Protein AF-A0A399CTW8-F1 (afdb_monomer_lite)

Foldseek 3Di:
DDWDWDFPDDPDDDQGWTWTWGDDPPDTDTDIDHDPVDDDDQKWKDFAAQDPVVLCCLLQFWDFFDQQVPDPPCLQLPAPPDDCQQDPLVNDVLPDDVVLNVLPPDPDPVSVVLVVLQVRLLKGKDKIFDDDQPCVVVVCCPHHVLQTKMFMFRVVQVCVLAPDWAWAAEDASVPQDHQGPHPDDPVCRVVVNVSSSCSSNRYDHNVCVVRRMIMDMGSRQHADPVPSHTPRVSSTRHTDPNRGQAMEGGACNQPDDDFPDDDPFKTKGFDDPVVVSSLSNLVSQAPPDPHWYWYWHADPPPRGTDTFTWHWHDPDSTMIMIGTDD

pLDDT: mean 77.9, std 18.49, range [31.97, 97.81]

Radius of gyration: 23.08 Å; chains: 1; bounding box: 61×39×67 Å

Secondary structure (DSSP, 8-state):
--EEEE--S-TT-SS--EEEEEEETTEEEEEEE--TT-PPPSEEEEEE-S-HHHHHHHHTTEEE-B-GGG-SSTTSS-B-TT-TTTS-HHHHHHHS-HHHHHHTTS--HHHHHHHHHHHHHT-EEEEEE---STTHHHHHHHHHTTTSEEEEEEHHHHHHHSPPPEEPEEE-GGGPPPB--TT--GGGHHHHHHHHHHHHHTEEEGGGGGG-EEEEEES--PBPTTT--B-GGGGEEE--GGGEEEEEE-TTTTTTS--SSEETTEEEEE--GGGHHHHHHHHHHSTT--SEEEEEEEETTTTEEEEEEEEEEE-SSSEEEEEE--

Sequence (326 aa):
MDEQSIYISNKERSNQRIHKSVISNDNIINKIEYSEQTQCPQTLLKFYSLSDYNIDALINNYLFAANPLDFNDPFDCPVQVWDKKIFSQQTMFEIFNPLFKELWKTDDNENKEQFFSIFFGFIGIICLNKPKFENQDLMWGYYSSQKGFTVSFNSNELIKSWNLPFAIEYLDKSQLDKFSIESMNEKDLNIELFSRILRWTTQKDEKWKKENEWRFIFMDCPIDPLTFLPKIEERKKFYNMEAIKEIYLGFKFFEKQFSVFQNLNQFVYITTEKNRLQNKLLTFLSFPQKIKVKHMCMKNDEIQLFPRECRIWKRDDERFKIEYLE

Structure (mmCIF, N/CA/C/O backbone):
data_AF-A0A399CTW8-F1
#
_entry.id   AF-A0A399CTW8-F1
#
loop_
_atom_site.group_PDB
_atom_site.id
_atom_site.type_symbol
_atom_site.label_atom_id
_atom_site.label_alt_id
_atom_site.label_comp_id
_atom_site.label_asym_id
_atom_site.label_entity_id
_atom_site.label_seq_id
_atom_site.pdbx_PDB_ins_code
_atom_site.Cartn_x
_atom_site.Cartn_y
_atom_site.Cartn_z
_atom_site.occupancy
_atom_site.B_iso_or_equiv
_atom_site.auth_seq_id
_atom_site.auth_comp_id
_atom_site.auth_asym_id
_atom_site.auth_atom_id
_atom_site.pdbx_PDB_model_num
ATOM 1 N N . MET A 1 1 ? 35.985 -14.776 -13.802 1.00 39.59 1 MET A N 1
ATOM 2 C CA . MET A 1 1 ? 34.890 -14.003 -13.189 1.00 39.59 1 MET A CA 1
ATOM 3 C C . MET A 1 1 ? 35.224 -12.560 -13.454 1.00 39.59 1 MET A C 1
ATOM 5 O O . MET A 1 1 ? 36.148 -12.057 -12.829 1.00 39.59 1 MET A O 1
ATOM 9 N N . ASP A 1 2 ? 34.555 -11.958 -14.429 1.00 39.72 2 ASP A N 1
ATOM 10 C CA . ASP A 1 2 ? 34.686 -10.528 -14.680 1.00 39.72 2 ASP A CA 1
ATOM 11 C C . ASP A 1 2 ? 33.656 -9.828 -13.790 1.00 39.72 2 ASP A C 1
ATOM 13 O O . ASP A 1 2 ? 32.446 -10.000 -13.941 1.00 39.72 2 ASP A O 1
ATOM 17 N N . GLU A 1 3 ? 34.137 -9.118 -12.772 1.00 38.75 3 GLU A N 1
ATOM 18 C CA . GLU A 1 3 ? 33.285 -8.290 -11.922 1.00 38.75 3 GLU A CA 1
ATOM 19 C C . GLU A 1 3 ? 32.982 -6.982 -12.657 1.00 38.75 3 GLU A C 1
ATOM 21 O O . GLU A 1 3 ? 33.865 -6.142 -12.829 1.00 38.75 3 GLU A O 1
ATOM 26 N N . GLN A 1 4 ? 31.731 -6.786 -13.080 1.00 42.12 4 GLN A N 1
ATOM 27 C CA . GLN A 1 4 ? 31.307 -5.558 -13.748 1.00 42.12 4 GLN A CA 1
ATOM 28 C C . GLN A 1 4 ? 30.464 -4.697 -12.801 1.00 42.12 4 GLN A C 1
ATOM 30 O O . GLN A 1 4 ? 29.261 -4.872 -12.623 1.00 42.12 4 GLN A O 1
ATOM 35 N N . SER A 1 5 ? 31.107 -3.722 -12.162 1.00 39.12 5 SER A N 1
ATOM 36 C CA . SER A 1 5 ? 30.400 -2.758 -11.313 1.00 39.12 5 SER A CA 1
ATOM 37 C C . SER A 1 5 ? 29.768 -1.658 -12.172 1.00 39.12 5 SER A C 1
ATOM 39 O O . SER A 1 5 ? 30.491 -0.904 -12.822 1.00 39.12 5 SER A O 1
ATOM 41 N N . ILE A 1 6 ? 28.434 -1.540 -12.164 1.00 43.97 6 ILE A N 1
ATOM 42 C CA . ILE A 1 6 ? 27.710 -0.480 -12.882 1.00 43.97 6 ILE A CA 1
ATOM 43 C C . ILE A 1 6 ? 27.255 0.590 -11.892 1.00 43.97 6 ILE A C 1
ATOM 45 O O . ILE A 1 6 ? 26.315 0.422 -11.119 1.00 43.97 6 ILE A O 1
ATOM 49 N N . TYR A 1 7 ? 27.911 1.743 -11.935 1.00 42.75 7 TYR A N 1
ATOM 50 C CA . TYR A 1 7 ? 27.557 2.872 -11.085 1.00 42.75 7 TYR A CA 1
ATOM 51 C C . TYR A 1 7 ? 26.229 3.487 -11.535 1.00 42.75 7 TYR A C 1
ATOM 53 O O . TYR A 1 7 ? 26.150 4.113 -12.589 1.00 42.75 7 TYR A O 1
ATOM 61 N N . ILE A 1 8 ? 25.193 3.358 -10.707 1.00 44.91 8 ILE A N 1
ATOM 62 C CA . ILE A 1 8 ? 23.948 4.113 -10.862 1.00 44.91 8 ILE A CA 1
ATOM 63 C C . ILE A 1 8 ? 24.099 5.431 -10.091 1.00 44.91 8 ILE A C 1
ATOM 65 O O . ILE A 1 8 ? 23.503 5.626 -9.034 1.00 44.91 8 ILE A O 1
ATOM 69 N N . SER A 1 9 ? 24.939 6.340 -10.586 1.00 41.16 9 SER A N 1
ATOM 70 C CA . SER A 1 9 ? 24.859 7.749 -10.194 1.00 41.16 9 SER A CA 1
ATOM 71 C C . SER A 1 9 ? 25.480 8.669 -11.241 1.00 41.16 9 SER A C 1
ATOM 73 O O . SER A 1 9 ? 26.473 8.339 -11.892 1.00 41.16 9 SER A O 1
ATOM 75 N N . ASN A 1 10 ? 24.911 9.871 -11.367 1.00 35.69 10 ASN A N 1
ATOM 76 C CA . ASN A 1 10 ? 25.616 10.990 -11.979 1.00 35.69 10 ASN A CA 1
ATOM 77 C C . ASN A 1 10 ? 26.931 11.196 -11.214 1.00 35.69 10 ASN A C 1
ATOM 79 O O . ASN A 1 10 ? 26.915 11.304 -9.986 1.00 35.69 10 ASN A O 1
ATOM 83 N N . LYS A 1 11 ? 28.052 11.26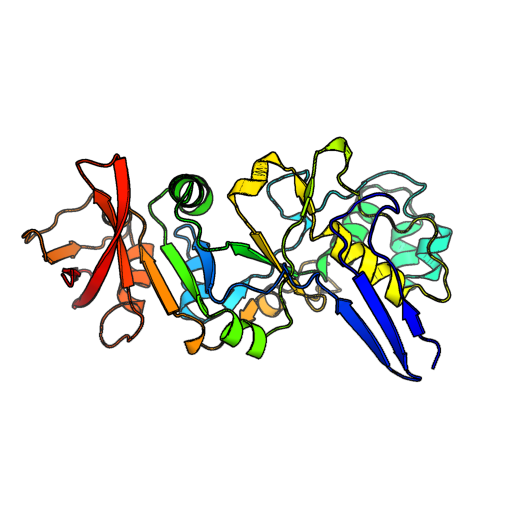1 -11.944 1.00 37.59 11 LYS A N 1
ATOM 84 C CA . LYS A 1 11 ? 29.446 11.319 -11.455 1.00 37.59 11 LYS A CA 1
ATOM 85 C C . LYS A 1 11 ? 29.778 12.437 -10.438 1.00 37.59 11 LYS A C 1
ATOM 87 O O . LYS A 1 11 ? 30.933 12.556 -10.050 1.00 37.59 11 LYS A O 1
ATOM 92 N N . GLU A 1 12 ? 28.815 13.232 -9.970 1.00 32.28 12 GLU A N 1
ATOM 93 C CA . GLU A 1 12 ? 29.058 14.483 -9.239 1.00 32.28 12 GLU A CA 1
ATOM 94 C C . GLU A 1 12 ? 28.340 14.636 -7.881 1.00 32.28 12 GLU A C 1
ATOM 96 O O . GLU A 1 12 ? 28.445 15.700 -7.275 1.00 32.28 12 GLU A O 1
ATOM 101 N N . ARG A 1 13 ? 27.616 13.635 -7.345 1.00 40.84 13 ARG A N 1
ATOM 102 C CA . ARG A 1 13 ? 26.869 13.813 -6.071 1.00 40.84 13 ARG A CA 1
ATOM 103 C C . ARG A 1 13 ? 27.182 12.790 -4.974 1.00 40.84 13 ARG A C 1
ATOM 105 O O . ARG A 1 13 ? 27.433 11.616 -5.229 1.00 40.84 13 ARG A O 1
ATOM 112 N N . SER A 1 14 ? 27.145 13.282 -3.732 1.00 31.97 14 SER A N 1
ATOM 113 C CA . SER A 1 14 ? 27.630 12.670 -2.483 1.00 31.97 14 SER A CA 1
ATOM 114 C C . SER A 1 14 ? 26.700 11.638 -1.821 1.00 31.97 14 SER A C 1
ATOM 116 O O . SER A 1 14 ? 27.075 11.071 -0.800 1.00 31.97 14 SER A O 1
ATOM 118 N N . ASN A 1 15 ? 25.527 11.345 -2.392 1.00 35.75 15 ASN A N 1
ATOM 119 C CA . ASN A 1 15 ? 24.557 10.383 -1.842 1.00 35.75 15 ASN A CA 1
ATOM 120 C C . ASN A 1 15 ? 24.461 9.127 -2.720 1.00 35.75 15 ASN A C 1
ATOM 122 O O . ASN A 1 15 ? 23.437 8.847 -3.337 1.00 35.75 15 ASN A O 1
ATOM 126 N N . GLN A 1 16 ? 25.569 8.396 -2.823 1.00 45.53 16 GLN A N 1
ATOM 127 C CA . GLN A 1 16 ? 25.730 7.308 -3.787 1.00 45.53 16 GLN A CA 1
ATOM 128 C C . GLN A 1 16 ? 24.968 6.037 -3.371 1.00 45.53 16 GLN A C 1
ATOM 130 O O . GLN A 1 16 ? 25.126 5.537 -2.256 1.00 45.53 16 GLN A O 1
ATOM 135 N N . ARG A 1 17 ? 24.177 5.488 -4.300 1.00 48.94 17 ARG A N 1
ATOM 136 C CA . ARG A 1 17 ? 23.757 4.078 -4.314 1.00 48.94 17 ARG A CA 1
ATOM 137 C C . ARG A 1 17 ? 24.649 3.361 -5.314 1.00 48.94 17 ARG A C 1
ATOM 139 O O . ARG A 1 17 ? 24.797 3.830 -6.439 1.00 48.94 17 ARG A O 1
ATOM 146 N N . ILE A 1 18 ? 25.257 2.251 -4.921 1.00 46.38 18 ILE A N 1
ATOM 147 C CA . ILE A 1 18 ? 26.171 1.514 -5.791 1.00 46.38 18 ILE A CA 1
ATOM 148 C C . ILE A 1 18 ? 25.471 0.224 -6.203 1.00 46.38 18 ILE A C 1
ATOM 150 O O . ILE A 1 18 ? 25.147 -0.603 -5.361 1.00 46.38 18 ILE A O 1
ATOM 154 N N . HIS A 1 19 ? 25.234 0.027 -7.495 1.00 47.75 19 HIS A N 1
ATOM 155 C CA . HIS A 1 19 ? 24.815 -1.271 -8.013 1.00 47.75 19 HIS A CA 1
ATOM 156 C C . HIS A 1 19 ? 26.067 -2.022 -8.478 1.00 47.75 19 HIS A C 1
ATOM 158 O O . HIS A 1 19 ? 26.778 -1.594 -9.379 1.00 47.75 19 HIS A O 1
ATOM 164 N N . LYS A 1 20 ? 26.393 -3.139 -7.840 1.00 44.81 20 LYS A N 1
ATOM 165 C CA . LYS A 1 20 ? 27.444 -4.046 -8.299 1.00 44.81 20 LYS A CA 1
ATOM 166 C C . LYS A 1 20 ? 26.783 -5.272 -8.893 1.00 44.81 20 LYS A C 1
ATOM 168 O O . LYS A 1 20 ? 26.128 -6.020 -8.177 1.00 44.81 20 LYS A O 1
ATOM 173 N N . SER A 1 21 ? 26.975 -5.509 -10.179 1.00 41.50 21 SER A N 1
ATOM 174 C CA . SER A 1 21 ? 26.561 -6.767 -10.786 1.00 41.50 21 SER A CA 1
ATOM 175 C C . SER A 1 21 ? 27.770 -7.677 -10.904 1.00 41.50 21 SER A C 1
ATOM 177 O O . SER A 1 21 ? 28.786 -7.323 -11.487 1.00 41.50 21 SER A O 1
ATOM 179 N N . VAL A 1 22 ? 27.687 -8.860 -10.311 1.00 42.50 22 VAL A N 1
ATOM 180 C CA . VAL A 1 22 ? 28.730 -9.876 -10.436 1.00 42.50 22 VAL A CA 1
ATOM 181 C C . VAL A 1 22 ? 28.241 -10.906 -11.440 1.00 42.50 22 VAL A C 1
ATOM 183 O O . VAL A 1 22 ? 27.221 -11.560 -11.218 1.00 42.50 22 VAL A O 1
ATOM 186 N N . ILE A 1 23 ? 28.964 -11.045 -12.551 1.00 38.91 23 ILE A N 1
ATOM 187 C CA . ILE A 1 23 ? 28.708 -12.081 -13.548 1.00 38.91 23 ILE A CA 1
ATOM 188 C C . ILE A 1 23 ? 29.554 -13.296 -13.163 1.00 38.91 23 ILE A C 1
ATOM 190 O O . ILE A 1 23 ? 30.785 -13.276 -13.242 1.00 38.91 23 ILE A O 1
ATOM 194 N N . SER A 1 24 ? 28.895 -14.364 -12.721 1.00 36.84 24 SER A N 1
ATOM 195 C CA . SER A 1 24 ? 29.509 -15.695 -12.662 1.00 36.84 24 SER A CA 1
ATOM 196 C C . SER A 1 24 ? 28.975 -16.526 -13.824 1.00 36.84 24 SER A C 1
ATOM 198 O O . SER A 1 24 ? 27.872 -16.251 -14.286 1.00 36.84 24 SER A O 1
ATOM 200 N N . ASN A 1 25 ? 29.752 -17.505 -14.298 1.00 38.56 25 ASN A N 1
ATOM 201 C CA . ASN A 1 25 ? 29.619 -18.153 -15.613 1.00 38.56 25 ASN A CA 1
ATOM 202 C C . ASN A 1 25 ? 28.226 -18.683 -16.020 1.00 38.56 25 ASN A C 1
ATOM 204 O O . ASN A 1 25 ? 28.076 -18.983 -17.194 1.00 38.56 25 ASN A O 1
ATOM 208 N N . ASP A 1 26 ? 27.223 -18.729 -15.135 1.00 39.78 26 ASP A N 1
ATOM 209 C CA . ASP A 1 26 ? 25.827 -19.049 -15.480 1.00 39.78 26 ASP A CA 1
ATOM 210 C C . ASP A 1 26 ? 24.769 -18.221 -14.707 1.00 39.78 26 ASP A C 1
ATOM 212 O O . ASP A 1 26 ? 23.576 -18.483 -14.828 1.00 39.78 26 ASP A O 1
ATOM 216 N N . ASN A 1 27 ? 25.162 -17.221 -13.901 1.00 37.44 27 ASN A N 1
ATOM 217 C CA . ASN A 1 27 ? 24.239 -16.427 -13.074 1.00 37.44 27 ASN A CA 1
ATOM 218 C C . ASN A 1 27 ? 24.682 -14.960 -12.951 1.00 37.44 27 ASN A C 1
ATOM 220 O O . ASN A 1 27 ? 25.806 -14.674 -12.521 1.00 37.44 27 ASN A O 1
ATOM 224 N N . ILE A 1 28 ? 23.762 -14.032 -13.247 1.00 42.41 28 ILE A N 1
ATOM 225 C CA . ILE A 1 28 ? 23.906 -12.602 -12.938 1.00 42.41 28 ILE A CA 1
ATOM 226 C C . ILE A 1 28 ? 23.483 -12.390 -11.483 1.00 42.41 28 ILE A C 1
ATOM 228 O O . ILE A 1 28 ? 22.306 -12.517 -11.145 1.00 42.41 28 ILE A O 1
ATOM 232 N N . ILE A 1 29 ? 24.431 -12.036 -10.617 1.00 42.19 29 ILE A N 1
ATOM 233 C CA . ILE A 1 29 ? 24.146 -11.641 -9.237 1.00 42.19 29 ILE A CA 1
ATOM 234 C C . ILE A 1 29 ? 24.129 -10.114 -9.187 1.00 42.19 29 ILE A C 1
ATOM 236 O O . ILE A 1 29 ? 25.174 -9.468 -9.145 1.00 42.19 29 ILE A O 1
ATOM 240 N N . ASN A 1 30 ? 22.936 -9.521 -9.186 1.00 46.31 30 ASN A N 1
ATOM 241 C CA . ASN A 1 30 ? 22.770 -8.086 -8.959 1.00 46.31 30 ASN A CA 1
ATOM 242 C C . ASN A 1 30 ? 22.847 -7.804 -7.452 1.00 46.31 30 ASN A C 1
ATOM 244 O O . ASN A 1 30 ? 21.959 -8.194 -6.695 1.00 46.31 30 ASN A O 1
ATOM 248 N N . LYS A 1 31 ? 23.911 -7.139 -7.001 1.00 42.00 31 LYS A N 1
ATOM 249 C CA . LYS A 1 31 ? 24.118 -6.736 -5.608 1.00 42.00 31 LYS A CA 1
ATOM 250 C C . LYS A 1 31 ? 24.005 -5.221 -5.493 1.00 42.00 31 LYS A C 1
ATOM 252 O O . LYS A 1 31 ? 24.796 -4.479 -6.060 1.00 42.00 31 LYS A O 1
ATOM 257 N N . ILE A 1 32 ? 23.046 -4.748 -4.710 1.00 49.09 32 ILE A N 1
ATOM 258 C CA . ILE A 1 32 ? 22.847 -3.313 -4.490 1.00 49.09 32 ILE A CA 1
ATOM 259 C C . ILE A 1 32 ? 23.469 -2.948 -3.155 1.00 49.09 32 ILE A C 1
ATOM 261 O O . ILE A 1 32 ? 23.044 -3.410 -2.099 1.00 49.09 32 ILE A O 1
ATOM 265 N N . GLU A 1 33 ? 24.523 -2.150 -3.218 1.00 44.22 33 GLU A N 1
ATOM 266 C CA . GLU A 1 33 ? 25.216 -1.585 -2.077 1.00 44.22 33 GLU A CA 1
ATOM 267 C C . GLU A 1 33 ? 24.609 -0.218 -1.762 1.00 44.22 33 GLU A C 1
ATOM 269 O O . GLU A 1 33 ? 24.761 0.780 -2.472 1.00 44.22 33 GLU A O 1
ATOM 274 N N . TYR A 1 34 ? 23.863 -0.206 -0.667 1.00 48.56 34 TYR A N 1
ATOM 275 C CA . TYR A 1 34 ? 23.370 1.001 -0.037 1.00 48.56 34 TYR A CA 1
ATOM 276 C C . TYR A 1 34 ? 24.510 1.671 0.733 1.00 48.56 34 TYR A C 1
ATOM 278 O O . TYR A 1 34 ? 25.366 0.984 1.294 1.00 48.56 34 TYR A O 1
ATOM 286 N N . SER A 1 35 ? 24.494 3.001 0.841 1.00 51.91 35 SER A N 1
ATOM 287 C CA . SER A 1 35 ? 25.269 3.652 1.899 1.00 51.91 35 SER A CA 1
ATOM 288 C C . SER A 1 35 ? 24.824 3.096 3.260 1.00 51.91 35 SER A C 1
ATOM 290 O O . SER A 1 35 ? 23.644 2.774 3.436 1.00 51.91 35 SER A O 1
ATOM 292 N N . GLU A 1 36 ? 25.730 3.008 4.242 1.00 49.19 36 GLU A N 1
ATOM 293 C CA . GLU A 1 36 ? 25.422 2.494 5.594 1.00 49.19 36 GLU A CA 1
ATOM 294 C C . GLU A 1 36 ? 24.213 3.196 6.251 1.00 49.19 36 GLU A C 1
ATOM 296 O O . GLU A 1 36 ? 23.542 2.633 7.113 1.00 49.19 36 GLU A O 1
ATOM 301 N N . GLN A 1 37 ? 23.880 4.405 5.791 1.00 50.41 37 GLN A N 1
ATOM 302 C CA . GLN A 1 37 ? 22.752 5.218 6.246 1.00 50.41 37 GLN A CA 1
ATOM 303 C C . GLN A 1 37 ? 21.379 4.791 5.683 1.00 50.41 37 GLN A C 1
ATOM 305 O O . GLN A 1 37 ? 20.353 5.295 6.141 1.00 50.41 37 GLN A O 1
ATOM 310 N N . THR A 1 38 ? 21.313 3.874 4.710 1.00 64.06 38 THR A N 1
ATOM 311 C CA . THR A 1 38 ? 20.066 3.514 4.002 1.00 64.06 38 THR A CA 1
ATOM 312 C C . THR A 1 38 ? 19.556 2.120 4.384 1.00 64.06 38 THR A C 1
ATOM 314 O O . THR A 1 38 ? 19.110 1.350 3.536 1.00 64.06 38 THR A O 1
ATOM 317 N N . GLN A 1 39 ? 19.611 1.769 5.670 1.00 76.88 39 GLN A N 1
ATOM 318 C CA . GLN A 1 39 ? 19.021 0.518 6.151 1.00 76.88 39 GLN A CA 1
ATOM 319 C C . GLN A 1 39 ? 17.490 0.537 6.016 1.00 76.88 39 GLN A C 1
ATOM 321 O O . GLN A 1 39 ? 16.836 1.553 6.287 1.00 76.88 39 GLN A O 1
ATOM 326 N N . CYS A 1 40 ? 16.916 -0.601 5.606 1.00 84.62 40 CYS A N 1
ATOM 327 C CA . CYS A 1 40 ? 15.468 -0.780 5.566 1.00 84.62 40 CYS A CA 1
ATOM 328 C C . CYS A 1 40 ? 14.880 -0.552 6.972 1.00 84.62 40 CYS A C 1
ATOM 330 O O . CYS A 1 40 ? 15.392 -1.106 7.948 1.00 84.62 40 CYS A O 1
ATOM 332 N N . PRO A 1 41 ? 13.801 0.237 7.113 1.00 89.69 41 PRO A N 1
ATOM 333 C CA . PRO A 1 41 ? 13.129 0.432 8.394 1.00 89.69 41 PRO A CA 1
ATOM 334 C C . PRO A 1 41 ? 12.646 -0.890 8.964 1.00 89.69 41 PRO A C 1
ATOM 336 O O . PRO A 1 41 ? 12.186 -1.737 8.209 1.00 89.69 41 PRO A O 1
ATOM 339 N N . GLN A 1 42 ? 12.607 -1.019 10.289 1.00 93.31 42 GLN A N 1
ATOM 340 C CA . GLN A 1 42 ? 11.964 -2.166 10.946 1.00 93.31 42 GLN A CA 1
ATOM 341 C C . GLN A 1 42 ? 10.449 -2.223 10.702 1.00 93.31 42 GLN A C 1
ATOM 343 O O . GLN A 1 42 ? 9.825 -3.273 10.843 1.00 93.31 42 GLN A O 1
ATOM 348 N N . THR A 1 43 ? 9.834 -1.082 10.385 1.00 95.06 43 THR A N 1
ATOM 349 C CA . THR A 1 43 ? 8.397 -0.978 10.140 1.00 95.06 43 THR A CA 1
ATOM 350 C C . THR A 1 43 ? 8.124 -0.155 8.893 1.00 95.06 43 THR A C 1
ATOM 352 O O . THR A 1 43 ? 8.702 0.918 8.722 1.00 95.06 43 THR A O 1
ATOM 355 N N . LEU A 1 44 ? 7.215 -0.648 8.059 1.00 95.75 44 LEU A N 1
ATOM 356 C CA . LEU A 1 44 ? 6.723 0.018 6.858 1.00 95.75 44 LEU A CA 1
ATOM 357 C C . LEU A 1 44 ? 5.193 0.045 6.879 1.00 95.75 44 LEU A C 1
ATOM 359 O O . LEU A 1 44 ? 4.551 -0.897 7.337 1.00 95.75 44 LEU A O 1
ATOM 363 N N . LEU A 1 45 ? 4.605 1.140 6.410 1.00 96.19 45 LEU A N 1
ATOM 364 C CA . LEU A 1 45 ? 3.167 1.390 6.450 1.00 96.19 45 LEU A CA 1
ATOM 365 C C . LEU A 1 45 ? 2.567 1.323 5.046 1.00 96.19 45 LEU A C 1
ATOM 367 O O . LEU A 1 45 ? 3.158 1.834 4.095 1.00 96.19 45 LEU A O 1
ATOM 371 N N . LYS A 1 46 ? 1.356 0.773 4.933 1.00 96.44 46 LYS A N 1
ATOM 372 C CA . LYS A 1 46 ? 0.511 0.894 3.740 1.00 96.44 46 LYS A CA 1
ATOM 373 C C . LYS A 1 46 ? -0.823 1.521 4.103 1.00 96.44 46 LYS A C 1
ATOM 375 O O . LYS A 1 46 ? -1.548 0.976 4.931 1.00 96.44 46 LYS A O 1
ATOM 380 N N . PHE A 1 47 ? -1.145 2.642 3.467 1.00 95.06 47 PHE A N 1
ATOM 381 C CA . PHE A 1 47 ? -2.427 3.326 3.619 1.00 95.06 47 PHE A CA 1
ATOM 382 C C . PHE A 1 47 ? -3.422 2.809 2.581 1.00 95.06 47 PHE A C 1
ATOM 384 O O . PHE A 1 47 ? -3.091 2.701 1.400 1.00 95.06 47 PHE A O 1
ATOM 391 N N . TYR A 1 48 ? -4.644 2.528 3.024 1.00 95.88 48 TYR A N 1
ATOM 392 C CA . TYR A 1 48 ? -5.722 2.013 2.193 1.00 95.88 48 TYR A CA 1
ATOM 393 C C . TYR A 1 48 ? -6.981 2.853 2.333 1.00 95.88 48 TYR A C 1
ATOM 395 O O . TYR A 1 48 ? -7.444 3.129 3.440 1.00 95.88 48 TYR A O 1
ATOM 403 N N . SER A 1 49 ? -7.596 3.186 1.203 1.00 95.44 49 SER A N 1
ATOM 404 C CA . SER A 1 49 ? -9.004 3.569 1.155 1.00 95.44 49 SER A CA 1
ATOM 405 C C . SER A 1 49 ? -9.898 2.347 1.395 1.00 95.44 49 SER A C 1
ATOM 407 O O . SER A 1 49 ? -9.488 1.204 1.175 1.00 95.44 49 SER A O 1
ATOM 409 N N . LEU A 1 50 ? -11.139 2.573 1.834 1.00 94.06 50 LEU A N 1
ATOM 410 C CA . LEU A 1 50 ? -12.132 1.498 1.897 1.00 94.06 50 LEU A CA 1
ATOM 411 C C . LEU A 1 50 ? -12.599 1.146 0.486 1.00 94.06 50 LEU A C 1
ATOM 413 O O . LEU A 1 50 ? -13.336 1.904 -0.139 1.00 94.06 50 LEU A O 1
ATOM 417 N N . SER A 1 51 ? -12.195 -0.026 0.016 1.00 96.12 51 SER A N 1
ATOM 418 C CA . SER A 1 51 ? -12.671 -0.645 -1.218 1.00 96.12 51 SER A CA 1
ATOM 419 C C . SER A 1 51 ? -12.717 -2.161 -1.036 1.00 96.12 51 SER A C 1
ATOM 421 O O . SER A 1 51 ? -12.042 -2.698 -0.151 1.00 96.12 51 SER A O 1
ATOM 423 N N . ASP A 1 52 ? -13.492 -2.856 -1.872 1.00 96.81 52 ASP A N 1
ATOM 424 C CA . ASP A 1 52 ? -13.524 -4.323 -1.858 1.00 96.81 52 ASP A CA 1
ATOM 425 C C . ASP A 1 52 ? -12.122 -4.908 -2.088 1.00 96.81 52 ASP A C 1
ATOM 427 O O . ASP A 1 52 ? -11.714 -5.797 -1.346 1.00 96.81 52 ASP A O 1
ATOM 431 N N . TYR A 1 53 ? -11.353 -4.344 -3.028 1.00 95.94 53 TYR A N 1
ATOM 432 C CA . TYR A 1 53 ? -9.998 -4.793 -3.365 1.00 95.94 53 TYR A CA 1
ATOM 433 C C . TYR A 1 53 ? -9.001 -4.647 -2.212 1.00 95.94 53 TYR A C 1
ATOM 435 O O . TYR A 1 53 ? -8.206 -5.548 -1.965 1.00 95.94 53 TYR A O 1
ATOM 443 N N . ASN A 1 54 ? -9.039 -3.526 -1.487 1.00 97.06 54 ASN A N 1
ATOM 444 C CA . ASN A 1 54 ? -8.098 -3.281 -0.393 1.00 97.06 54 ASN A CA 1
ATOM 445 C C . ASN A 1 54 ? -8.401 -4.163 0.822 1.00 97.06 54 ASN A C 1
ATOM 447 O O . ASN A 1 54 ? -7.486 -4.628 1.498 1.00 97.06 54 ASN A O 1
ATOM 451 N N . ILE A 1 55 ? -9.685 -4.404 1.097 1.00 97.75 55 ILE A N 1
ATOM 452 C CA . ILE A 1 55 ? -10.100 -5.311 2.171 1.00 97.75 55 ILE A CA 1
ATOM 453 C C . ILE A 1 55 ? -9.781 -6.758 1.795 1.00 97.75 55 ILE A C 1
ATOM 455 O O . ILE A 1 55 ? -9.317 -7.510 2.646 1.00 97.75 55 ILE A O 1
ATOM 459 N N . ASP A 1 56 ? -9.996 -7.139 0.536 1.00 97.62 56 ASP A N 1
ATOM 460 C CA . ASP A 1 56 ? -9.621 -8.457 0.028 1.00 97.62 56 ASP A CA 1
ATOM 461 C C . ASP A 1 56 ? -8.114 -8.713 0.172 1.00 97.62 56 ASP A C 1
ATOM 463 O O . ASP A 1 56 ? -7.720 -9.723 0.748 1.00 97.62 56 ASP A O 1
ATOM 467 N N . ALA A 1 57 ? -7.284 -7.742 -0.222 1.00 97.75 57 ALA A N 1
ATOM 468 C CA . ALA A 1 57 ? -5.831 -7.789 -0.064 1.00 97.75 57 ALA A CA 1
ATOM 469 C C . ALA A 1 57 ? -5.388 -8.016 1.388 1.00 97.75 57 ALA A C 1
ATOM 471 O O . ALA A 1 57 ? -4.502 -8.828 1.653 1.00 97.75 57 ALA A O 1
ATOM 472 N N . LEU A 1 58 ? -6.036 -7.344 2.344 1.00 97.81 58 LEU A N 1
ATOM 473 C CA . LEU A 1 58 ? -5.768 -7.556 3.763 1.00 97.81 58 LEU A CA 1
ATOM 474 C C . LEU A 1 58 ? -6.198 -8.955 4.231 1.00 97.81 58 LEU A C 1
ATOM 476 O O . LEU A 1 58 ? -5.417 -9.640 4.882 1.00 97.81 58 LEU A O 1
ATOM 480 N N . ILE A 1 59 ? -7.427 -9.378 3.919 1.00 97.12 59 ILE A N 1
ATOM 481 C CA . ILE A 1 59 ? -7.978 -10.662 4.386 1.00 97.12 59 ILE A CA 1
ATOM 482 C C . ILE A 1 59 ? -7.184 -11.843 3.819 1.00 97.12 59 ILE A C 1
ATOM 484 O O . ILE A 1 59 ? -6.940 -12.820 4.525 1.00 97.12 59 ILE A O 1
ATOM 488 N N . ASN A 1 60 ? -6.761 -11.735 2.561 1.00 97.19 60 ASN A N 1
ATOM 489 C CA . ASN A 1 60 ? -6.034 -12.777 1.842 1.00 97.19 60 ASN A CA 1
ATOM 490 C C . ASN A 1 60 ? -4.505 -12.615 1.924 1.00 97.19 60 ASN A C 1
ATOM 492 O O . ASN A 1 60 ? -3.785 -13.306 1.206 1.00 97.19 60 ASN A O 1
ATOM 496 N N . ASN A 1 61 ? -4.003 -11.729 2.793 1.00 96.94 61 ASN A N 1
ATOM 497 C CA . ASN A 1 61 ? -2.579 -11.511 3.064 1.00 96.94 61 ASN A CA 1
ATOM 498 C C . ASN A 1 61 ? -1.721 -11.270 1.809 1.00 96.94 61 ASN A C 1
ATOM 500 O O . ASN A 1 61 ? -0.657 -11.870 1.642 1.00 96.94 61 ASN A O 1
ATOM 504 N N . TYR A 1 62 ? -2.164 -10.385 0.917 1.00 97.69 62 TYR A N 1
ATOM 505 C CA . TYR A 1 62 ? -1.367 -9.972 -0.235 1.00 97.69 62 TYR A CA 1
ATOM 506 C C . TYR A 1 62 ? -1.286 -8.455 -0.377 1.00 97.69 62 TYR A C 1
ATOM 508 O O . TYR A 1 62 ? -2.132 -7.697 0.094 1.00 97.69 62 TYR A O 1
ATOM 516 N N . LEU A 1 63 ? -0.235 -7.998 -1.047 1.00 97.69 63 LEU A N 1
ATOM 517 C CA . LEU A 1 63 ? -0.111 -6.642 -1.562 1.00 97.69 63 LEU A CA 1
ATOM 518 C C . LEU A 1 63 ? -0.164 -6.701 -3.088 1.00 97.69 63 LEU A C 1
ATOM 520 O O . LEU A 1 63 ? 0.424 -7.586 -3.706 1.00 97.69 63 LEU A O 1
ATOM 524 N N . PHE A 1 64 ? -0.888 -5.771 -3.705 1.00 96.50 64 PHE A N 1
ATOM 525 C CA . PHE A 1 64 ? -0.953 -5.689 -5.160 1.00 96.50 64 PHE A CA 1
ATOM 526 C C . PHE A 1 64 ? 0.246 -4.906 -5.698 1.00 96.50 64 PHE A C 1
ATOM 528 O O . PHE A 1 64 ? 0.445 -3.746 -5.328 1.00 96.50 64 PHE A O 1
ATOM 535 N N . ALA A 1 65 ? 1.033 -5.535 -6.567 1.00 95.94 65 ALA A N 1
ATOM 536 C CA . ALA A 1 65 ? 2.151 -4.909 -7.252 1.00 95.94 65 ALA A CA 1
ATOM 537 C C . ALA A 1 65 ? 1.640 -4.140 -8.481 1.00 95.94 65 ALA A C 1
ATOM 539 O O . ALA A 1 65 ? 1.310 -4.724 -9.517 1.00 95.94 65 ALA A O 1
ATOM 540 N N . ALA A 1 66 ? 1.551 -2.817 -8.349 1.00 93.81 66 ALA A N 1
ATOM 541 C CA . ALA A 1 66 ? 1.015 -1.924 -9.370 1.00 93.81 66 ALA A CA 1
ATOM 542 C C . ALA A 1 66 ? 1.957 -1.811 -10.576 1.00 93.81 66 ALA A C 1
ATOM 544 O O . ALA A 1 66 ? 3.174 -1.931 -10.435 1.00 93.81 66 ALA A O 1
ATOM 545 N N . ASN A 1 67 ? 1.403 -1.590 -11.767 1.00 91.00 67 ASN A N 1
ATOM 546 C CA . ASN A 1 67 ? 2.213 -1.265 -12.936 1.00 91.00 67 ASN A CA 1
ATOM 547 C C . ASN A 1 67 ? 2.788 0.152 -12.743 1.00 91.00 67 ASN A C 1
ATOM 549 O O . ASN A 1 67 ? 2.023 1.046 -12.375 1.00 91.00 67 ASN A O 1
ATOM 553 N N . PRO A 1 68 ? 4.093 0.389 -12.975 1.00 90.00 68 PRO A N 1
ATOM 554 C CA . PRO A 1 68 ? 4.660 1.739 -12.916 1.00 90.00 68 PRO A CA 1
ATOM 555 C C . PRO A 1 68 ? 3.933 2.752 -13.812 1.00 90.00 68 PRO A C 1
ATOM 557 O O . PRO A 1 68 ? 3.895 3.930 -13.475 1.00 90.00 68 PRO A O 1
ATOM 560 N N . LEU A 1 69 ? 3.334 2.309 -14.923 1.00 85.31 69 LEU A N 1
ATOM 561 C CA . LEU A 1 69 ? 2.585 3.181 -15.833 1.00 85.31 69 LEU A CA 1
ATOM 562 C C . LEU A 1 69 ? 1.210 3.613 -15.291 1.00 85.31 69 LEU A C 1
ATOM 564 O O . LEU A 1 69 ? 0.644 4.578 -15.795 1.00 85.31 69 LEU A O 1
ATOM 568 N N . ASP A 1 70 ? 0.687 2.937 -14.262 1.00 88.19 70 ASP A N 1
ATOM 569 C CA . ASP A 1 70 ? -0.625 3.233 -13.664 1.00 88.19 70 ASP A CA 1
ATOM 570 C C . ASP A 1 70 ? -0.529 4.235 -12.498 1.00 88.19 70 ASP A C 1
ATOM 572 O O . ASP A 1 70 ? -1.501 4.469 -11.771 1.00 88.19 70 ASP A O 1
ATOM 576 N N . PHE A 1 71 ? 0.655 4.801 -12.253 1.00 89.75 71 PHE A N 1
ATOM 577 C CA . PHE A 1 71 ? 0.858 5.742 -11.159 1.00 89.75 71 PHE A CA 1
ATOM 578 C C . PHE A 1 71 ? 0.131 7.061 -11.430 1.00 89.75 71 PHE A C 1
ATOM 580 O O . PHE A 1 71 ? 0.083 7.576 -12.543 1.00 89.75 71 PHE A O 1
ATOM 587 N N . ASN A 1 72 ? -0.457 7.627 -10.377 1.00 84.56 72 ASN A N 1
ATOM 588 C CA . ASN A 1 72 ? -1.300 8.815 -10.483 1.00 84.56 72 ASN A CA 1
ATOM 589 C C . ASN A 1 72 ? -0.505 10.123 -10.640 1.00 84.56 72 ASN A C 1
ATOM 591 O O . ASN A 1 72 ? -1.082 11.129 -11.053 1.00 84.56 72 ASN A O 1
ATOM 595 N N . ASP A 1 73 ? 0.782 10.141 -10.276 1.00 86.69 73 ASP A N 1
ATOM 596 C CA . ASP A 1 73 ? 1.673 11.258 -10.592 1.00 86.69 73 ASP A CA 1
ATOM 597 C C . ASP A 1 73 ? 2.330 11.014 -11.959 1.00 86.69 73 ASP A C 1
ATOM 599 O O . ASP A 1 73 ? 3.131 10.089 -12.078 1.00 86.69 73 ASP A O 1
ATOM 603 N N . PRO A 1 74 ? 2.070 11.855 -12.977 1.00 82.81 74 PRO A N 1
ATOM 604 C CA . PRO A 1 74 ? 2.659 11.694 -14.307 1.00 82.81 74 PRO A CA 1
ATOM 605 C C . PRO A 1 74 ? 4.190 11.859 -14.344 1.00 82.81 74 PRO A C 1
ATOM 607 O O . PRO A 1 74 ? 4.805 11.607 -15.379 1.00 82.81 74 PRO A O 1
ATOM 610 N N . PHE A 1 75 ? 4.813 12.327 -13.257 1.00 86.50 75 PHE A N 1
ATOM 611 C CA . PHE A 1 75 ? 6.271 12.423 -13.125 1.00 86.50 75 PHE A CA 1
ATOM 612 C C . PHE A 1 75 ? 6.880 11.310 -12.264 1.00 86.50 75 PHE A C 1
ATOM 614 O O . PHE A 1 75 ? 8.094 11.312 -12.067 1.00 86.50 75 PHE A O 1
ATOM 621 N N . ASP A 1 76 ? 6.072 10.383 -11.748 1.00 88.38 76 ASP A N 1
ATOM 622 C CA . ASP A 1 76 ? 6.544 9.189 -11.052 1.00 88.38 76 ASP A CA 1
ATOM 623 C C . ASP A 1 76 ? 6.682 8.052 -12.069 1.00 88.38 76 ASP A C 1
ATOM 625 O O . ASP A 1 76 ? 5.758 7.781 -12.830 1.00 88.38 76 ASP A O 1
ATOM 629 N N . CYS A 1 77 ? 7.865 7.438 -12.138 1.00 87.69 77 CYS A N 1
ATOM 630 C CA . CYS A 1 77 ? 8.253 6.551 -13.238 1.00 87.69 77 CYS A CA 1
ATOM 631 C C . CYS A 1 77 ? 8.059 7.200 -14.636 1.00 87.69 77 CYS A C 1
ATOM 633 O O . CYS A 1 77 ? 7.429 6.610 -15.517 1.00 87.69 77 CYS A O 1
ATOM 635 N N . PRO A 1 78 ? 8.636 8.390 -14.916 1.00 81.06 78 PRO A N 1
ATOM 636 C CA . PRO A 1 78 ? 8.400 9.077 -16.178 1.00 81.06 78 PRO A CA 1
ATOM 637 C C . PRO A 1 78 ? 9.047 8.316 -17.338 1.00 81.06 78 PRO A C 1
ATOM 639 O O . PRO A 1 78 ? 10.257 8.065 -17.356 1.00 81.06 78 PRO A O 1
ATOM 642 N N . VAL A 1 79 ? 8.242 7.964 -18.333 1.00 72.94 79 VAL A N 1
ATOM 643 C CA . VAL A 1 79 ? 8.732 7.441 -19.609 1.00 72.94 79 VAL A CA 1
ATOM 644 C C . VAL A 1 79 ? 8.883 8.621 -20.557 1.00 72.94 79 VAL A C 1
ATOM 646 O O . VAL A 1 79 ? 7.986 9.457 -20.676 1.00 72.94 79 VAL A O 1
ATOM 649 N N . GLN A 1 80 ? 10.012 8.720 -21.254 1.00 60.84 80 GLN A N 1
ATOM 650 C CA . GLN A 1 80 ? 10.107 9.629 -22.391 1.00 60.84 80 GLN A CA 1
ATOM 651 C C . GLN A 1 80 ? 9.407 8.966 -23.570 1.00 60.84 80 GLN A C 1
ATOM 653 O O . GLN A 1 80 ? 10.022 8.364 -24.446 1.00 60.84 80 GLN A O 1
ATOM 658 N N . VAL A 1 81 ? 8.081 9.028 -23.548 1.00 52.50 81 VAL A N 1
ATOM 659 C CA . VAL A 1 81 ? 7.282 8.595 -24.681 1.00 52.50 81 VAL A CA 1
ATOM 660 C C . VAL A 1 81 ? 7.650 9.538 -25.836 1.00 52.50 81 VAL A C 1
ATOM 662 O O . VAL A 1 81 ? 7.646 10.758 -25.655 1.00 52.50 81 VAL A O 1
ATOM 665 N N . TRP A 1 82 ? 8.007 8.974 -26.993 1.00 52.69 82 TRP A N 1
ATOM 666 C CA . TRP A 1 82 ? 8.156 9.657 -28.294 1.00 52.69 82 TRP A CA 1
ATOM 667 C C . TRP A 1 82 ? 9.519 10.202 -28.736 1.00 52.69 82 TRP A C 1
ATOM 669 O O . TRP A 1 82 ? 9.578 10.793 -29.815 1.00 52.69 82 TRP A O 1
ATOM 679 N N . ASP A 1 83 ? 10.626 9.959 -28.035 1.00 51.06 83 ASP A N 1
ATOM 680 C CA . ASP A 1 83 ? 11.927 10.235 -28.659 1.00 51.06 83 ASP A CA 1
ATOM 681 C C . ASP A 1 83 ? 12.377 9.018 -29.484 1.00 51.06 83 ASP A C 1
ATOM 683 O O . ASP A 1 83 ? 12.724 7.976 -28.930 1.00 51.06 83 ASP A O 1
ATOM 687 N N . LYS A 1 84 ? 12.352 9.133 -30.826 1.00 47.41 84 LYS A N 1
ATOM 688 C CA . LYS A 1 84 ? 12.855 8.101 -31.764 1.00 47.41 84 LYS A CA 1
ATOM 689 C C . LYS A 1 84 ? 14.314 7.713 -31.469 1.00 47.41 84 LYS A C 1
ATOM 691 O O . LYS A 1 84 ? 14.760 6.666 -31.932 1.00 47.41 84 LYS A O 1
ATOM 696 N N . LYS A 1 85 ? 15.047 8.539 -30.714 1.00 44.56 85 LYS A N 1
ATOM 697 C CA . LYS A 1 85 ? 16.395 8.231 -30.236 1.00 44.56 85 LYS A CA 1
ATOM 698 C C . LYS A 1 85 ? 16.407 7.150 -29.154 1.00 44.56 85 LYS A C 1
ATOM 700 O O . LYS A 1 85 ? 17.351 6.369 -29.137 1.00 44.56 85 LYS A O 1
ATOM 705 N N . ILE A 1 86 ? 15.341 7.022 -28.356 1.00 48.84 86 ILE A N 1
ATOM 706 C CA . ILE A 1 86 ? 15.324 6.139 -27.182 1.00 48.84 86 ILE A CA 1
ATOM 707 C C . ILE A 1 86 ? 15.259 4.677 -27.543 1.00 48.84 86 ILE A C 1
ATOM 709 O O . ILE A 1 86 ? 15.953 3.853 -26.957 1.00 48.84 86 ILE A O 1
ATOM 713 N N . PHE A 1 87 ? 14.421 4.374 -28.519 1.00 51.75 87 PHE A N 1
ATOM 714 C CA . PHE A 1 87 ? 14.218 3.039 -29.036 1.00 51.75 87 PHE A CA 1
ATOM 715 C C . PHE A 1 87 ? 14.501 3.107 -30.527 1.00 51.75 87 PHE A C 1
ATOM 717 O O . PHE A 1 87 ? 13.584 3.241 -31.342 1.00 51.75 87 PHE A O 1
ATOM 724 N N . SER A 1 88 ? 15.784 3.076 -30.898 1.00 55.34 88 SER A N 1
ATOM 725 C CA . SER A 1 88 ? 16.111 2.908 -32.309 1.00 55.34 88 SER A CA 1
ATOM 726 C C . SER A 1 88 ? 15.467 1.599 -32.783 1.00 55.34 88 SER A C 1
ATOM 728 O O . SER A 1 88 ? 15.494 0.593 -32.069 1.00 55.34 88 SER A O 1
ATOM 730 N N . GLN A 1 89 ? 14.847 1.614 -33.970 1.00 53.47 89 GLN A N 1
ATOM 731 C CA . GLN A 1 89 ? 14.244 0.413 -34.566 1.00 53.47 89 GLN A CA 1
ATOM 732 C C . GLN A 1 89 ? 15.218 -0.771 -34.515 1.00 53.47 89 GLN A C 1
ATOM 734 O O . GLN A 1 89 ? 14.823 -1.885 -34.200 1.00 53.47 89 GLN A O 1
ATOM 739 N N . GLN A 1 90 ? 16.497 -0.497 -34.760 1.00 55.56 90 GLN A N 1
ATOM 740 C CA . GLN A 1 90 ? 17.568 -1.478 -34.775 1.00 55.56 90 GLN A CA 1
ATOM 741 C C . GLN A 1 90 ? 17.806 -2.115 -33.395 1.00 55.56 90 GLN A C 1
ATOM 743 O O . GLN A 1 90 ? 17.653 -3.326 -33.263 1.00 55.56 90 GLN A O 1
ATOM 748 N N . THR A 1 91 ? 18.005 -1.301 -32.353 1.00 55.78 91 THR A N 1
ATOM 749 C CA . THR A 1 91 ? 18.164 -1.756 -30.957 1.00 55.78 91 THR A CA 1
ATOM 750 C C . THR A 1 91 ? 16.958 -2.580 -30.491 1.00 55.78 91 THR A C 1
ATOM 752 O O . THR A 1 91 ? 17.098 -3.600 -29.826 1.00 55.78 91 THR A O 1
ATOM 755 N N . MET A 1 92 ? 15.752 -2.180 -30.890 1.00 56.22 92 MET A N 1
ATOM 756 C CA . MET A 1 92 ? 14.520 -2.903 -30.569 1.00 56.22 92 MET A CA 1
ATOM 757 C C . MET A 1 92 ? 14.400 -4.254 -31.277 1.00 56.22 92 MET A C 1
ATOM 759 O O . MET A 1 92 ? 13.955 -5.227 -30.667 1.00 56.22 92 MET A O 1
ATOM 763 N N . PHE A 1 93 ? 14.798 -4.319 -32.551 1.00 57.16 93 PHE A N 1
ATOM 764 C CA . PHE A 1 93 ? 14.788 -5.550 -33.342 1.00 57.16 93 PHE A CA 1
ATOM 765 C C . PHE A 1 93 ? 15.840 -6.567 -32.889 1.00 57.16 93 PHE A C 1
ATOM 767 O O . PHE A 1 93 ? 15.646 -7.760 -33.116 1.00 57.16 93 PHE A O 1
ATOM 774 N N . GLU A 1 94 ? 16.937 -6.108 -32.289 1.00 55.72 94 GLU A N 1
ATOM 775 C CA . GLU A 1 94 ? 18.037 -6.951 -31.807 1.00 55.72 94 GLU A CA 1
ATOM 776 C C . GLU A 1 94 ? 17.771 -7.498 -30.394 1.00 55.72 94 GLU A C 1
ATOM 778 O O . GLU A 1 94 ? 18.146 -8.631 -30.095 1.00 55.72 94 GLU A O 1
ATOM 783 N N . ILE A 1 95 ? 17.073 -6.735 -29.542 1.00 56.03 95 ILE A N 1
ATOM 784 C CA . ILE A 1 95 ? 16.822 -7.099 -28.138 1.00 56.03 95 ILE A CA 1
ATOM 785 C C . ILE A 1 95 ? 15.565 -7.963 -27.952 1.00 56.03 95 ILE A C 1
ATOM 787 O O . ILE A 1 95 ? 15.559 -8.875 -27.122 1.00 56.03 95 ILE A O 1
ATOM 791 N N . PHE A 1 96 ? 14.475 -7.673 -28.669 1.00 57.88 96 PHE A N 1
ATOM 792 C CA . PHE A 1 96 ? 13.165 -8.268 -28.384 1.00 57.88 96 PHE A CA 1
ATOM 793 C C . PHE A 1 96 ? 12.721 -9.288 -29.446 1.00 57.88 96 PHE A C 1
ATOM 795 O O . PHE A 1 96 ? 13.037 -9.185 -30.627 1.00 57.88 96 PHE A O 1
ATOM 802 N N . ASN A 1 97 ? 11.963 -10.296 -28.993 1.00 56.56 97 ASN A N 1
ATOM 803 C CA . ASN A 1 97 ? 11.440 -11.442 -29.756 1.00 56.56 97 ASN A CA 1
ATOM 804 C C . ASN A 1 97 ? 10.880 -11.061 -31.155 1.00 56.56 97 ASN A C 1
ATOM 806 O O . ASN A 1 97 ? 10.236 -10.018 -31.283 1.00 56.56 97 ASN A O 1
ATOM 810 N N . PRO A 1 98 ? 11.035 -11.911 -32.197 1.00 58.59 98 PRO A N 1
ATOM 811 C CA . PRO A 1 98 ? 10.472 -11.689 -33.536 1.00 58.59 98 PRO A CA 1
ATOM 812 C C . PRO A 1 98 ? 8.972 -11.336 -33.586 1.00 58.59 98 PRO A C 1
ATOM 814 O O . PRO A 1 98 ? 8.554 -10.675 -34.532 1.00 58.59 98 PRO A O 1
ATOM 817 N N . LEU A 1 99 ? 8.171 -11.688 -32.574 1.00 55.84 99 LEU A N 1
ATOM 818 C CA . LEU A 1 99 ? 6.784 -11.222 -32.432 1.00 55.84 99 LEU A CA 1
ATOM 819 C C . LEU A 1 99 ? 6.686 -9.680 -32.353 1.00 55.84 99 LEU A C 1
ATOM 821 O O . LEU A 1 99 ? 5.811 -9.071 -32.960 1.00 55.84 99 LEU A O 1
ATOM 825 N N . PHE A 1 100 ? 7.624 -9.027 -31.662 1.00 59.03 100 PHE A N 1
ATOM 826 C CA . PHE A 1 100 ? 7.671 -7.566 -31.509 1.00 59.03 100 PHE A CA 1
ATOM 827 C C . PHE A 1 100 ? 8.180 -6.858 -32.762 1.00 59.03 100 PHE A C 1
ATOM 829 O O . PHE A 1 100 ? 7.829 -5.704 -33.015 1.00 59.03 100 PHE A O 1
ATOM 836 N N . LYS A 1 101 ? 8.954 -7.569 -33.592 1.00 59.78 101 LYS A N 1
ATOM 837 C CA . LYS A 1 101 ? 9.392 -7.072 -34.898 1.00 59.78 101 LYS A CA 1
ATOM 838 C C . LYS A 1 101 ? 8.204 -6.777 -35.813 1.00 59.78 101 LYS A C 1
ATOM 840 O O . LYS A 1 101 ? 8.289 -5.868 -36.627 1.00 59.78 101 LYS A O 1
ATOM 845 N N . GLU A 1 102 ? 7.113 -7.525 -35.693 1.00 61.00 102 GLU A N 1
ATOM 846 C CA . GLU A 1 102 ? 5.889 -7.305 -36.472 1.00 61.00 102 GLU A CA 1
ATOM 847 C C . GLU A 1 102 ? 5.136 -6.056 -35.996 1.00 61.00 102 GLU A C 1
ATOM 849 O O . GLU A 1 102 ? 4.793 -5.212 -36.821 1.00 61.00 102 GLU A O 1
ATOM 854 N N . LEU A 1 103 ? 4.981 -5.889 -34.677 1.00 61.19 103 LEU A N 1
ATOM 855 C CA . LEU A 1 103 ? 4.307 -4.734 -34.066 1.00 61.19 103 LEU A CA 1
ATOM 856 C C . LEU A 1 103 ? 5.026 -3.407 -34.376 1.00 61.19 103 LEU A C 1
ATOM 858 O O . LEU A 1 103 ? 4.388 -2.388 -34.621 1.00 61.19 103 LEU A O 1
ATOM 862 N N . TRP A 1 104 ? 6.362 -3.412 -34.427 1.00 60.59 104 TRP A N 1
ATOM 863 C CA . TRP A 1 104 ? 7.171 -2.198 -34.603 1.00 60.59 104 TRP A CA 1
ATOM 864 C C . TRP A 1 104 ? 7.402 -1.779 -36.073 1.00 60.59 104 TRP A C 1
ATOM 866 O O . TRP A 1 104 ? 7.928 -0.696 -36.338 1.00 60.59 104 TRP A O 1
ATOM 876 N N . LYS A 1 105 ? 7.039 -2.619 -37.058 1.00 59.88 105 LYS A N 1
ATOM 877 C CA . LYS A 1 105 ? 7.236 -2.329 -38.500 1.00 59.88 105 LYS A CA 1
ATOM 878 C C . LYS A 1 105 ? 6.358 -1.189 -39.016 1.00 59.88 105 LYS A C 1
ATOM 880 O O . LYS A 1 105 ? 6.720 -0.531 -39.988 1.00 59.88 105 LYS A O 1
ATOM 885 N N . THR A 1 106 ? 5.205 -0.970 -38.403 1.00 58.03 106 THR A N 1
ATOM 886 C CA . THR A 1 106 ? 4.286 0.115 -38.754 1.00 58.03 106 THR A CA 1
ATOM 887 C C . THR A 1 106 ? 4.587 1.318 -37.859 1.00 58.03 106 THR A C 1
ATOM 889 O O . THR A 1 106 ? 4.622 1.151 -36.642 1.00 58.03 106 THR A O 1
ATOM 892 N N . ASP A 1 107 ? 4.781 2.525 -38.412 1.00 58.66 107 ASP A N 1
ATOM 893 C CA . ASP A 1 107 ? 4.921 3.783 -37.637 1.00 58.66 107 ASP A CA 1
ATOM 894 C C . ASP A 1 107 ? 3.558 4.213 -37.041 1.00 58.66 107 ASP A C 1
ATOM 896 O O . ASP A 1 107 ? 3.139 5.360 -37.152 1.00 58.66 107 ASP A O 1
ATOM 900 N N . ASP A 1 108 ? 2.843 3.254 -36.452 1.00 65.00 108 ASP A N 1
ATOM 901 C CA . ASP A 1 108 ? 1.544 3.394 -35.810 1.00 65.00 108 ASP A CA 1
ATOM 902 C C . ASP A 1 108 ? 1.753 3.677 -34.317 1.00 65.00 108 ASP A C 1
ATOM 904 O O . ASP A 1 108 ? 2.592 3.055 -33.656 1.00 65.00 108 ASP A O 1
ATOM 908 N N . ASN A 1 109 ? 1.026 4.654 -33.785 1.00 64.12 109 ASN A N 1
ATOM 909 C CA . ASN A 1 109 ? 1.102 5.021 -32.377 1.00 64.12 109 ASN A CA 1
ATOM 910 C C . ASN A 1 109 ? 0.474 3.949 -31.475 1.00 64.12 109 ASN A C 1
ATOM 912 O O . ASN A 1 109 ? 0.984 3.737 -30.376 1.00 64.12 109 ASN A O 1
ATOM 916 N N . GLU A 1 110 ? -0.544 3.222 -31.948 1.00 64.75 110 GLU A N 1
ATOM 917 C CA . GLU A 1 110 ? -1.208 2.173 -31.161 1.00 64.75 110 GLU A CA 1
ATOM 918 C C . GLU A 1 110 ? -0.264 0.998 -30.867 1.00 64.75 110 GL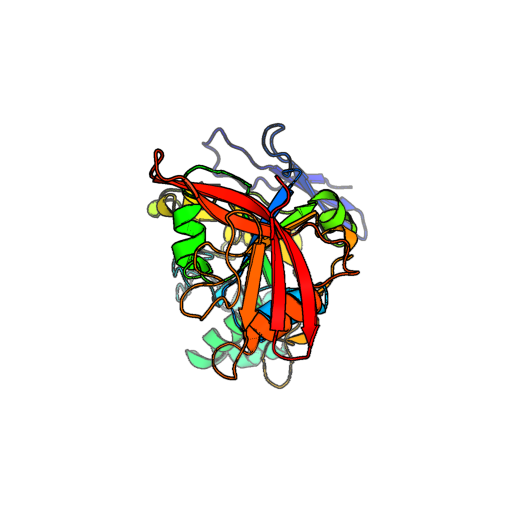U A C 1
ATOM 920 O O . GLU A 1 110 ? -0.145 0.554 -29.724 1.00 64.75 110 GLU A O 1
ATOM 925 N N . ASN A 1 111 ? 0.502 0.548 -31.865 1.00 66.00 111 ASN A N 1
ATOM 926 C CA . ASN A 1 111 ? 1.451 -0.558 -31.695 1.00 66.00 111 ASN A CA 1
ATOM 927 C C . ASN A 1 111 ? 2.610 -0.214 -30.742 1.00 66.00 111 ASN A C 1
ATOM 929 O O . ASN A 1 111 ? 3.178 -1.097 -30.093 1.00 66.00 111 ASN A O 1
ATOM 933 N N . LYS A 1 112 ? 2.953 1.073 -30.615 1.00 66.56 112 LYS A N 1
ATOM 934 C CA . LYS A 1 112 ? 3.985 1.549 -29.682 1.00 66.56 112 LYS A CA 1
ATOM 935 C C . LYS A 1 112 ? 3.480 1.588 -28.246 1.00 66.56 112 LYS A C 1
ATOM 937 O O . LYS A 1 112 ? 4.199 1.150 -27.352 1.00 66.56 112 LYS A O 1
ATOM 942 N N . GLU A 1 113 ? 2.267 2.088 -28.015 1.00 69.12 113 GLU A N 1
ATOM 943 C CA . GLU A 1 113 ? 1.654 2.056 -26.682 1.00 69.12 113 GLU A CA 1
ATOM 944 C C . GLU A 1 113 ? 1.501 0.615 -26.190 1.00 69.12 113 GLU A C 1
ATOM 946 O O . GLU A 1 113 ? 1.907 0.306 -25.071 1.00 69.12 113 GLU A O 1
ATOM 951 N N . GLN A 1 114 ? 1.051 -0.290 -27.063 1.00 70.94 114 GLN A N 1
ATOM 952 C CA . GLN A 1 114 ? 0.982 -1.721 -26.764 1.00 70.94 114 GLN A CA 1
ATOM 953 C C . GLN A 1 114 ? 2.353 -2.302 -26.402 1.00 70.94 114 GLN A C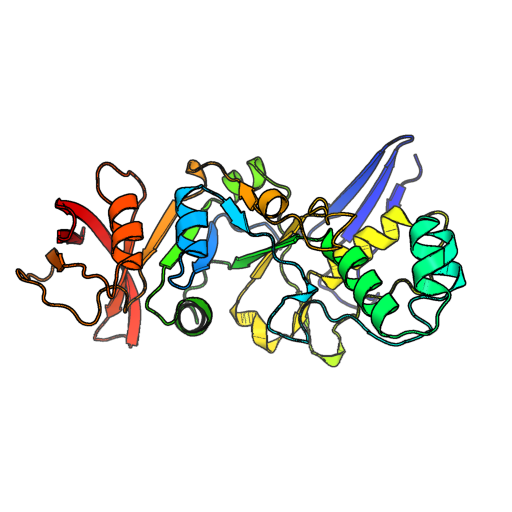 1
ATOM 955 O O . GLN A 1 114 ? 2.468 -3.024 -25.412 1.00 70.94 114 GLN A O 1
ATOM 960 N N . PHE A 1 115 ? 3.413 -1.955 -27.140 1.00 73.06 115 PHE A N 1
ATOM 961 C CA . PHE A 1 115 ? 4.767 -2.371 -26.776 1.00 73.06 115 PHE A CA 1
ATOM 962 C C . PHE A 1 115 ? 5.153 -1.892 -25.370 1.00 73.06 115 PHE A C 1
ATOM 964 O O . PHE A 1 115 ? 5.662 -2.684 -24.583 1.00 73.06 115 PHE A O 1
ATOM 971 N N . PHE A 1 116 ? 4.900 -0.627 -25.027 1.00 73.94 116 PHE A N 1
ATOM 972 C CA . PHE A 1 116 ? 5.224 -0.096 -23.701 1.00 73.94 116 PHE A CA 1
ATOM 973 C C . PHE A 1 116 ? 4.429 -0.764 -22.587 1.00 73.94 116 PHE A C 1
ATOM 975 O O . PHE A 1 116 ? 4.998 -1.090 -21.543 1.00 73.94 116 PHE A O 1
ATOM 982 N N . SER A 1 117 ? 3.141 -1.017 -22.814 1.00 73.31 117 SER A N 1
ATOM 983 C CA . SER A 1 117 ? 2.321 -1.801 -21.897 1.00 73.31 117 SER A CA 1
ATOM 984 C C . SER A 1 117 ? 2.907 -3.194 -21.690 1.00 73.31 117 SER A C 1
ATOM 986 O O . SER A 1 117 ? 2.920 -3.671 -20.559 1.00 73.31 117 SER A O 1
ATOM 988 N N . ILE A 1 118 ? 3.462 -3.817 -22.736 1.00 75.25 118 ILE A N 1
ATOM 989 C CA . ILE A 1 118 ? 4.107 -5.128 -22.629 1.00 75.25 118 ILE A CA 1
ATOM 990 C C . ILE A 1 118 ? 5.448 -5.046 -21.890 1.00 75.25 118 ILE A C 1
ATOM 992 O O . ILE A 1 118 ? 5.714 -5.813 -20.965 1.00 75.25 118 ILE A O 1
ATOM 996 N N . PHE A 1 119 ? 6.292 -4.096 -22.281 1.00 77.38 119 PHE A N 1
ATOM 997 C CA . PHE A 1 119 ? 7.638 -3.938 -21.752 1.00 77.38 119 PHE A CA 1
ATOM 998 C C . PHE A 1 119 ? 7.644 -3.500 -20.285 1.00 77.38 119 PHE A C 1
ATOM 1000 O O . PHE A 1 119 ? 8.439 -3.984 -19.498 1.00 77.38 119 PHE A O 1
ATOM 1007 N N . PHE A 1 120 ? 6.754 -2.610 -19.863 1.00 82.50 120 PHE A N 1
ATOM 1008 C CA . PHE A 1 120 ? 6.686 -2.224 -18.452 1.00 82.50 120 PHE A CA 1
ATOM 1009 C C . PHE A 1 120 ? 5.673 -3.045 -17.662 1.00 82.50 120 PHE A C 1
ATOM 1011 O O . PHE A 1 120 ? 5.727 -3.078 -16.433 1.00 82.50 120 PHE A O 1
ATOM 1018 N N . GLY A 1 121 ? 4.774 -3.761 -18.334 1.00 82.25 121 GLY A N 1
ATOM 1019 C CA . GLY A 1 121 ? 3.754 -4.549 -17.661 1.00 82.25 121 GLY A CA 1
ATOM 1020 C C . GLY A 1 121 ? 4.283 -5.812 -16.985 1.00 82.25 121 GLY A C 1
ATOM 1021 O O . GLY A 1 121 ? 3.552 -6.353 -16.165 1.00 82.25 121 GLY A O 1
ATOM 1022 N N . PHE A 1 122 ? 5.527 -6.250 -17.231 1.00 84.06 122 PHE A N 1
ATOM 1023 C CA . PHE A 1 122 ? 6.163 -7.274 -16.386 1.00 84.06 122 PHE A CA 1
ATOM 1024 C C . PHE A 1 122 ? 6.678 -6.730 -15.047 1.00 84.06 122 PHE A C 1
ATOM 1026 O O . PHE A 1 122 ? 7.045 -7.506 -14.163 1.00 84.06 122 PHE A O 1
ATOM 1033 N N . ILE A 1 123 ? 6.672 -5.404 -14.879 1.00 89.44 123 ILE A N 1
ATOM 1034 C CA . ILE A 1 123 ? 7.101 -4.731 -13.660 1.00 89.44 123 ILE A CA 1
ATOM 1035 C C . ILE A 1 123 ? 5.897 -4.536 -12.733 1.00 89.44 123 ILE A C 1
ATOM 1037 O O . ILE A 1 123 ? 4.807 -4.093 -13.122 1.00 89.44 123 ILE A O 1
ATOM 1041 N N . GLY A 1 124 ? 6.114 -4.871 -11.469 1.00 93.44 124 GLY A N 1
ATOM 1042 C CA . GLY A 1 124 ? 5.200 -4.622 -10.370 1.00 93.44 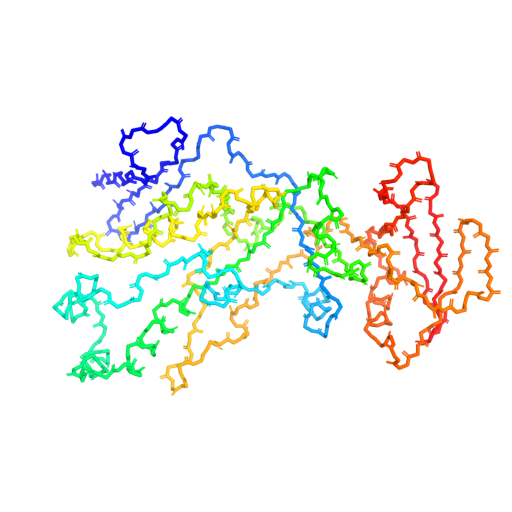124 GLY A CA 1
ATOM 1043 C C . GLY A 1 124 ? 5.896 -3.840 -9.266 1.00 93.44 124 GLY A C 1
ATOM 1044 O O . GLY A 1 124 ? 7.007 -4.177 -8.866 1.00 93.44 124 GLY A O 1
ATOM 1045 N N . ILE A 1 125 ? 5.238 -2.809 -8.747 1.00 95.69 125 ILE A N 1
ATOM 1046 C CA . ILE A 1 125 ? 5.764 -1.974 -7.671 1.00 95.69 125 ILE A CA 1
ATOM 1047 C C . ILE A 1 125 ? 4.794 -1.977 -6.496 1.00 95.69 125 ILE A C 1
ATOM 1049 O O . ILE A 1 125 ? 3.602 -1.701 -6.643 1.00 95.69 125 ILE A O 1
ATOM 1053 N N . ILE A 1 126 ? 5.321 -2.250 -5.305 1.00 97.31 126 ILE A N 1
ATOM 1054 C CA . ILE A 1 126 ? 4.609 -2.045 -4.045 1.00 97.31 126 ILE A CA 1
ATOM 1055 C C . ILE A 1 126 ? 5.260 -0.882 -3.310 1.00 97.31 126 ILE A C 1
ATOM 1057 O O . ILE A 1 126 ? 6.369 -1.005 -2.795 1.00 97.31 126 ILE A O 1
ATOM 1061 N N . CYS A 1 127 ? 4.530 0.225 -3.217 1.00 96.00 127 CYS A N 1
ATOM 1062 C CA . CYS A 1 127 ? 4.916 1.409 -2.456 1.00 96.00 127 CYS A CA 1
ATOM 1063 C C . CYS A 1 127 ? 4.467 1.284 -0.995 1.00 96.00 127 CYS A C 1
ATOM 1065 O O . CYS A 1 127 ? 3.266 1.111 -0.741 1.00 96.00 127 CYS A O 1
ATOM 1067 N N . LEU A 1 128 ? 5.406 1.416 -0.060 1.00 95.81 128 LEU A N 1
ATOM 1068 C CA . LEU A 1 128 ? 5.191 1.512 1.384 1.00 95.81 128 LEU A CA 1
ATOM 1069 C C . LEU A 1 128 ? 5.860 2.775 1.935 1.00 95.81 128 LEU A C 1
ATOM 1071 O O . LEU A 1 128 ? 6.740 3.349 1.306 1.00 95.81 128 LEU A O 1
ATOM 1075 N N . ASN A 1 129 ? 5.485 3.197 3.137 1.00 93.81 129 ASN A N 1
ATOM 1076 C CA . ASN A 1 129 ? 5.967 4.440 3.733 1.00 93.81 129 ASN A CA 1
ATOM 1077 C C . ASN A 1 129 ? 6.659 4.183 5.070 1.00 93.81 129 ASN A C 1
ATOM 1079 O O . ASN A 1 129 ? 6.226 3.343 5.860 1.00 93.81 129 ASN A O 1
ATOM 1083 N N . LYS A 1 130 ? 7.718 4.939 5.366 1.00 90.50 130 LYS A N 1
ATOM 1084 C CA . LYS A 1 130 ? 8.291 4.964 6.716 1.00 90.50 130 LYS A CA 1
ATOM 1085 C C . LYS A 1 130 ? 7.266 5.515 7.719 1.00 90.50 130 LYS A C 1
ATOM 1087 O O . LYS A 1 130 ? 6.560 6.476 7.408 1.00 90.50 130 LYS A O 1
ATOM 1092 N N . PRO A 1 131 ? 7.226 4.992 8.954 1.00 80.62 131 PRO A N 1
ATOM 1093 C CA . PRO A 1 131 ? 6.474 5.616 10.027 1.00 80.62 131 PRO A CA 1
ATOM 1094 C C . PRO A 1 131 ? 7.120 6.963 10.368 1.00 80.62 131 PRO A C 1
ATOM 1096 O O . PRO A 1 131 ? 8.171 7.022 11.002 1.00 80.62 131 PRO A O 1
ATOM 1099 N N . LYS A 1 132 ? 6.500 8.061 9.936 1.00 70.12 132 LYS A N 1
ATOM 1100 C CA . LYS A 1 132 ? 6.833 9.414 10.391 1.00 70.12 132 LYS A CA 1
ATOM 1101 C C . LYS A 1 132 ? 5.553 10.078 10.878 1.00 70.12 132 LYS A C 1
ATOM 1103 O O . LYS A 1 132 ? 4.569 10.088 10.148 1.00 70.12 132 LYS A O 1
ATOM 1108 N N . PHE A 1 133 ? 5.530 10.542 12.127 1.00 62.38 133 PHE A N 1
ATOM 1109 C CA . PHE A 1 133 ? 4.340 11.178 12.709 1.00 62.38 133 PHE A CA 1
ATOM 1110 C C . PHE A 1 133 ? 4.093 12.581 12.135 1.00 62.38 133 PHE A C 1
ATOM 1112 O O . PHE A 1 133 ? 2.953 13.029 12.073 1.00 62.38 133 PHE A O 1
ATOM 1119 N N . GLU A 1 134 ? 5.140 13.247 11.646 1.00 63.34 134 GLU A N 1
ATOM 1120 C CA . GLU A 1 134 ? 5.018 14.510 10.915 1.00 63.34 134 GLU A CA 1
ATOM 1121 C C . GLU A 1 134 ? 4.367 14.275 9.543 1.00 63.34 134 GLU A C 1
ATOM 1123 O O . GLU A 1 134 ? 4.897 13.511 8.736 1.00 63.34 134 GLU A O 1
ATOM 1128 N N . ASN A 1 135 ? 3.260 14.970 9.261 1.00 70.12 135 ASN A N 1
ATOM 1129 C CA . ASN A 1 135 ? 2.491 14.915 8.005 1.00 70.12 135 ASN A CA 1
ATOM 1130 C C . ASN A 1 135 ? 1.733 13.600 7.738 1.00 70.12 135 ASN A C 1
ATOM 1132 O O . ASN A 1 135 ? 1.301 13.339 6.610 1.00 70.12 135 ASN A O 1
ATOM 1136 N N . GLN A 1 136 ? 1.564 12.750 8.753 1.00 77.75 136 GLN A N 1
ATOM 1137 C CA . GLN A 1 136 ? 0.810 11.500 8.620 1.00 77.75 136 GLN A CA 1
ATOM 1138 C C . GLN A 1 136 ? -0.680 11.753 8.340 1.00 77.75 136 GLN A C 1
ATOM 1140 O O . GLN A 1 136 ? -1.323 10.995 7.618 1.00 77.75 136 GLN A O 1
ATOM 1145 N N . ASP A 1 137 ? -1.218 12.847 8.868 1.00 80.62 137 ASP A N 1
ATOM 1146 C CA . ASP A 1 137 ? -2.550 13.375 8.581 1.00 80.62 137 ASP A CA 1
ATOM 1147 C C . ASP A 1 137 ? -2.762 13.636 7.080 1.00 80.62 137 ASP A C 1
ATOM 1149 O O . ASP A 1 137 ? -3.820 13.289 6.550 1.00 80.62 137 ASP A O 1
ATOM 1153 N N . LEU A 1 138 ? -1.745 14.141 6.369 1.00 85.38 138 LEU A N 1
ATOM 1154 C CA . LEU A 1 138 ? -1.798 14.293 4.914 1.00 85.38 138 LEU A CA 1
ATOM 1155 C C . LEU A 1 138 ? -1.880 12.930 4.222 1.00 85.38 138 LEU A C 1
ATOM 1157 O O . LEU A 1 138 ? -2.705 12.767 3.325 1.00 85.38 138 LEU A O 1
ATOM 1161 N N . MET A 1 139 ? -1.097 11.936 4.656 1.00 88.44 139 MET A N 1
ATOM 1162 C CA . MET A 1 139 ? -1.158 10.574 4.099 1.00 88.44 139 MET A CA 1
ATOM 1163 C C . MET A 1 139 ? -2.547 9.954 4.283 1.00 88.44 139 MET A C 1
ATOM 1165 O O . MET A 1 139 ? -3.123 9.419 3.334 1.00 88.44 139 MET A O 1
ATOM 1169 N N . TRP A 1 140 ? -3.131 10.097 5.476 1.00 90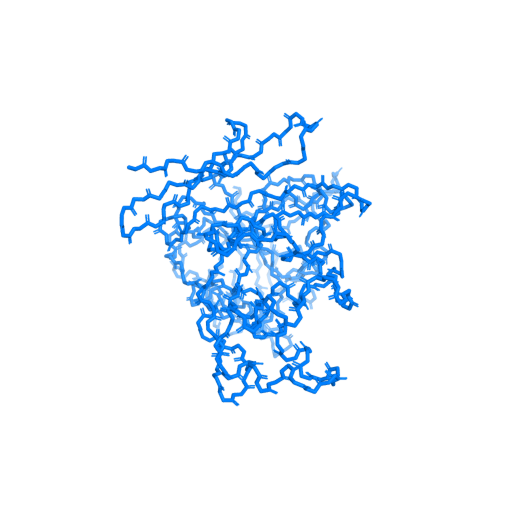.19 140 TRP A N 1
ATOM 1170 C CA . TRP A 1 140 ? -4.515 9.703 5.737 1.00 90.19 140 TRP A CA 1
ATOM 1171 C C . TRP A 1 140 ? -5.518 10.467 4.854 1.00 90.19 140 TRP A C 1
ATOM 1173 O O . TRP A 1 140 ? -6.513 9.902 4.401 1.00 90.19 140 TRP A O 1
ATOM 1183 N N . GLY A 1 141 ? -5.274 11.748 4.577 1.00 88.06 141 GLY A N 1
ATOM 1184 C CA . GLY A 1 141 ? -6.113 12.558 3.696 1.00 88.06 141 GLY A CA 1
ATOM 1185 C C . GLY A 1 141 ? -6.098 12.053 2.254 1.00 88.06 141 GLY A C 1
ATOM 1186 O O . GLY A 1 141 ? -7.157 11.756 1.701 1.00 88.06 141 GLY A O 1
ATOM 1187 N N . TYR A 1 142 ? -4.903 11.916 1.677 1.00 86.62 142 TYR A N 1
ATOM 1188 C CA . TYR A 1 142 ? -4.708 11.536 0.277 1.00 86.62 142 TYR A CA 1
ATOM 1189 C C . TYR A 1 142 ? -5.103 10.086 -0.010 1.00 86.62 142 TYR A C 1
ATOM 1191 O O . TYR A 1 142 ? -5.810 9.832 -0.981 1.00 86.62 142 TYR A O 1
ATOM 1199 N N . TYR A 1 143 ? -4.680 9.137 0.828 1.00 87.19 143 TYR A N 1
ATOM 1200 C CA . TYR A 1 143 ? -4.773 7.713 0.487 1.00 87.19 143 TYR A CA 1
ATOM 1201 C C . TYR A 1 143 ? -5.973 6.991 1.088 1.00 87.19 143 TYR A C 1
ATOM 1203 O O . TYR A 1 143 ? -6.405 5.975 0.549 1.00 87.19 143 TYR A O 1
ATOM 1211 N N . SER A 1 144 ? -6.526 7.487 2.195 1.00 87.69 144 SER A N 1
ATOM 1212 C CA . SER A 1 144 ? -7.621 6.804 2.894 1.00 87.69 144 SER A CA 1
ATOM 1213 C C . SER A 1 144 ? -8.840 7.687 3.153 1.00 87.69 144 SER A C 1
ATOM 1215 O O . SER A 1 144 ? -9.826 7.222 3.735 1.00 87.69 144 SER A O 1
ATOM 1217 N N . SER A 1 145 ? -8.796 8.957 2.730 1.00 88.81 145 SER A N 1
ATOM 1218 C CA . SER A 1 145 ? -9.833 9.966 2.986 1.00 88.81 145 SER A CA 1
ATOM 1219 C C . SER A 1 145 ? -10.234 10.049 4.465 1.00 88.81 145 SER A C 1
ATOM 1221 O O . SER A 1 145 ? -11.394 10.316 4.783 1.00 88.81 145 SER A O 1
ATOM 1223 N N . GLN A 1 146 ? -9.291 9.755 5.370 1.00 90.44 146 GLN A N 1
ATOM 1224 C CA . GLN A 1 146 ? -9.481 9.622 6.821 1.00 90.44 146 GLN A CA 1
ATOM 1225 C C . GLN A 1 146 ? -10.459 8.518 7.271 1.00 90.44 146 GLN A C 1
ATOM 1227 O O . GLN A 1 146 ? -10.666 8.348 8.470 1.00 90.44 146 GLN A O 1
ATOM 1232 N N . LYS A 1 147 ? -11.071 7.766 6.350 1.00 92.88 147 LYS A N 1
ATOM 1233 C CA . LYS A 1 147 ? -12.085 6.730 6.634 1.00 92.88 147 LYS A CA 1
ATOM 1234 C C . LYS A 1 147 ? -11.569 5.312 6.448 1.00 92.88 147 LYS A C 1
ATOM 1236 O O . LYS A 1 147 ? -12.239 4.372 6.854 1.00 92.88 147 LYS A O 1
ATOM 1241 N N . GLY A 1 148 ? -10.439 5.164 5.767 1.00 95.44 148 GLY A N 1
ATOM 1242 C CA . GLY A 1 148 ? -9.818 3.877 5.511 1.00 95.44 148 GLY A CA 1
ATOM 1243 C C . GLY A 1 148 ? -9.014 3.344 6.679 1.00 95.44 148 GLY A C 1
ATOM 1244 O O . GLY A 1 148 ? -9.299 3.630 7.842 1.00 95.44 148 GLY A O 1
ATOM 1245 N N . PHE A 1 149 ? -8.014 2.541 6.353 1.00 97.25 149 PHE A N 1
ATOM 1246 C CA . PHE A 1 149 ? -7.173 1.876 7.333 1.00 97.25 149 PHE A CA 1
ATOM 1247 C C . PHE A 1 149 ? -5.719 1.876 6.870 1.00 97.25 149 PHE A C 1
ATOM 1249 O O . PHE A 1 149 ? -5.427 2.063 5.690 1.00 97.25 149 PHE A O 1
ATOM 1256 N N . THR A 1 150 ? -4.808 1.658 7.807 1.00 96.62 150 THR A N 1
ATOM 1257 C CA . THR A 1 150 ? -3.379 1.530 7.537 1.00 96.62 150 THR A CA 1
ATOM 1258 C C . THR A 1 150 ? -2.889 0.228 8.128 1.00 96.62 150 THR A C 1
ATOM 1260 O O . THR A 1 150 ? -3.191 -0.083 9.279 1.00 96.62 150 THR A O 1
ATOM 1263 N N . VAL A 1 151 ? -2.116 -0.522 7.352 1.00 97.69 151 VAL A N 1
ATOM 1264 C CA . VAL A 1 151 ? -1.450 -1.735 7.821 1.00 97.69 151 VAL A CA 1
ATOM 1265 C C . VAL A 1 151 ? 0.003 -1.397 8.110 1.00 97.69 151 VAL A C 1
ATOM 1267 O O . VAL A 1 151 ? 0.698 -0.828 7.268 1.00 97.69 151 VAL A O 1
ATOM 1270 N N . SER A 1 152 ? 0.439 -1.710 9.324 1.00 97.19 152 SER A N 1
ATOM 1271 C CA . SER A 1 152 ? 1.824 -1.589 9.756 1.00 97.19 152 SER A CA 1
ATOM 1272 C C . SER A 1 152 ? 2.484 -2.949 9.662 1.00 97.19 152 SER A C 1
ATOM 1274 O O . SER A 1 152 ? 2.040 -3.902 10.304 1.00 97.19 152 SER A O 1
ATOM 1276 N N . PHE A 1 153 ? 3.532 -3.037 8.854 1.00 97.56 153 PHE A N 1
ATOM 1277 C CA . PHE A 1 153 ? 4.240 -4.274 8.586 1.00 97.56 153 PHE A CA 1
ATOM 1278 C C . PHE A 1 153 ? 5.570 -4.337 9.327 1.00 97.56 153 PHE A C 1
ATOM 1280 O O . PHE A 1 153 ? 6.289 -3.341 9.413 1.00 97.56 153 PHE A O 1
ATOM 1287 N N . ASN A 1 154 ? 5.928 -5.523 9.809 1.00 96.50 154 ASN A N 1
ATOM 1288 C CA . ASN A 1 154 ? 7.300 -5.862 10.146 1.00 96.50 154 ASN A CA 1
ATOM 1289 C C . ASN A 1 154 ? 8.075 -6.091 8.844 1.00 96.50 154 ASN A C 1
ATOM 1291 O O . ASN A 1 154 ? 7.852 -7.075 8.138 1.00 96.50 154 ASN A O 1
ATOM 1295 N N . SER A 1 155 ? 8.996 -5.183 8.529 1.00 94.50 155 SER A N 1
ATOM 1296 C CA . SER A 1 155 ? 9.729 -5.238 7.265 1.00 94.50 155 SER A CA 1
ATOM 1297 C C . SER A 1 155 ? 10.579 -6.497 7.135 1.00 94.50 155 SER A C 1
ATOM 1299 O O . SER A 1 155 ? 10.705 -7.014 6.032 1.00 94.50 155 SER A O 1
ATOM 1301 N N . ASN A 1 156 ? 11.120 -7.028 8.237 1.00 93.00 156 ASN A N 1
ATOM 1302 C CA . ASN A 1 156 ? 11.928 -8.247 8.191 1.00 93.00 156 ASN A CA 1
ATOM 1303 C C . ASN A 1 156 ? 11.088 -9.456 7.770 1.00 93.00 156 ASN A C 1
ATOM 1305 O O . ASN A 1 156 ? 11.575 -10.294 7.023 1.00 93.00 156 ASN A O 1
ATOM 1309 N N . GLU A 1 157 ? 9.825 -9.535 8.194 1.00 95.19 157 GLU A N 1
ATOM 1310 C CA . GLU A 1 157 ? 8.916 -10.607 7.766 1.00 95.19 157 GLU A CA 1
ATOM 1311 C C . GLU A 1 157 ? 8.513 -10.462 6.291 1.00 95.19 157 GLU A C 1
ATOM 1313 O O . GLU A 1 157 ? 8.433 -11.457 5.569 1.00 95.19 157 GLU A O 1
ATOM 1318 N N . LEU A 1 158 ? 8.337 -9.226 5.805 1.00 93.88 158 LEU A N 1
ATOM 1319 C CA . LEU A 1 158 ? 8.134 -8.978 4.373 1.00 93.88 158 LEU A CA 1
ATOM 1320 C C . LEU A 1 158 ? 9.360 -9.400 3.551 1.00 93.88 158 LEU A C 1
ATOM 1322 O O . LEU A 1 158 ? 9.207 -10.073 2.539 1.00 93.88 158 LEU A O 1
ATOM 1326 N N . ILE A 1 159 ? 10.571 -9.075 4.011 1.00 91.38 159 ILE A N 1
ATOM 1327 C CA . ILE A 1 159 ? 11.841 -9.441 3.356 1.00 91.38 159 ILE A CA 1
ATOM 1328 C C . ILE A 1 159 ? 12.110 -10.958 3.411 1.00 91.38 159 ILE A C 1
ATOM 1330 O O . ILE A 1 159 ? 12.868 -11.486 2.609 1.00 91.38 159 ILE A O 1
ATOM 1334 N N . LYS A 1 160 ? 11.494 -11.713 4.327 1.00 88.69 160 LYS A N 1
ATOM 1335 C CA . LYS A 1 160 ? 11.535 -13.185 4.234 1.00 88.69 160 LYS A CA 1
ATOM 1336 C C . LYS A 1 160 ? 10.694 -13.707 3.071 1.00 88.69 160 LYS A C 1
ATOM 1338 O O . LYS A 1 160 ? 11.002 -14.763 2.530 1.00 88.69 160 LYS A O 1
ATOM 1343 N N . SER A 1 161 ? 9.621 -12.993 2.728 1.00 85.62 161 SER A N 1
ATOM 1344 C CA . SER A 1 161 ? 8.709 -13.367 1.643 1.00 85.62 161 SER A CA 1
ATOM 1345 C C . SER A 1 161 ? 9.198 -12.847 0.286 1.00 85.62 161 SER A C 1
ATOM 1347 O O . SER A 1 161 ? 8.972 -13.497 -0.731 1.00 85.62 161 SER A O 1
ATOM 1349 N N . TRP A 1 162 ? 9.862 -11.685 0.262 1.00 88.81 162 TRP A N 1
ATOM 1350 C CA . TRP A 1 162 ? 10.260 -10.948 -0.946 1.00 88.81 162 TRP A CA 1
ATOM 1351 C C . TRP A 1 162 ? 11.710 -10.439 -0.870 1.00 88.81 162 TRP A C 1
ATOM 1353 O O . TRP A 1 162 ? 12.375 -10.564 0.145 1.00 88.81 162 TRP A O 1
ATOM 1363 N N . ASN A 1 163 ? 12.206 -9.790 -1.926 1.00 79.69 163 ASN A N 1
ATOM 1364 C CA . ASN A 1 163 ? 13.530 -9.149 -1.915 1.00 79.69 163 ASN A CA 1
ATOM 1365 C C . ASN A 1 163 ? 13.548 -7.829 -1.125 1.00 79.69 163 ASN A C 1
ATOM 1367 O O . ASN A 1 163 ? 12.501 -7.278 -0.805 1.00 79.69 163 ASN A O 1
ATOM 1371 N N . LEU A 1 164 ? 14.737 -7.287 -0.839 1.00 85.19 164 LEU A N 1
ATOM 1372 C CA . LEU A 1 164 ? 14.881 -6.004 -0.140 1.00 85.19 164 LEU A CA 1
ATOM 1373 C C . LEU A 1 164 ? 14.162 -4.854 -0.874 1.00 85.19 164 LEU A C 1
ATOM 1375 O O . LEU A 1 164 ? 14.279 -4.745 -2.097 1.00 85.19 164 LEU A O 1
ATOM 1379 N N . PRO A 1 165 ? 13.466 -3.961 -0.146 1.00 89.88 165 PRO A N 1
ATOM 1380 C CA . PRO A 1 165 ? 12.881 -2.776 -0.746 1.00 89.88 165 PRO A CA 1
ATOM 1381 C C . PRO A 1 165 ? 13.929 -1.683 -0.988 1.00 89.88 165 PRO A C 1
ATOM 1383 O O . PRO A 1 165 ? 14.969 -1.593 -0.331 1.00 89.88 165 PRO A O 1
ATOM 1386 N N . PHE A 1 166 ? 13.602 -0.773 -1.895 1.00 87.00 166 PHE A N 1
ATOM 1387 C CA . PHE A 1 166 ? 14.415 0.374 -2.264 1.00 87.00 166 PHE A CA 1
ATOM 1388 C C . PHE A 1 166 ? 13.859 1.651 -1.658 1.00 87.00 166 PHE A C 1
ATOM 1390 O O . PHE A 1 166 ? 12.681 1.957 -1.827 1.00 87.00 166 PHE A O 1
ATOM 1397 N N . ALA A 1 167 ? 14.709 2.429 -0.993 1.00 88.56 167 ALA A N 1
ATOM 1398 C CA . ALA A 1 167 ? 14.354 3.788 -0.609 1.00 88.56 167 ALA A CA 1
ATOM 1399 C C . ALA A 1 167 ? 14.086 4.634 -1.862 1.00 88.56 167 ALA A C 1
ATOM 1401 O O . ALA A 1 167 ? 14.763 4.472 -2.878 1.00 88.56 167 ALA A O 1
ATOM 1402 N N . ILE A 1 168 ? 13.169 5.591 -1.791 1.00 89.69 168 ILE A N 1
ATOM 1403 C CA . ILE A 1 168 ? 12.994 6.567 -2.871 1.00 89.69 168 ILE A CA 1
ATOM 1404 C C . ILE A 1 168 ? 13.995 7.706 -2.740 1.00 89.69 168 ILE A C 1
ATOM 1406 O O . ILE A 1 168 ? 14.234 8.231 -1.653 1.00 89.69 168 ILE A O 1
ATOM 1410 N N . GLU A 1 169 ? 14.641 8.035 -3.856 1.00 87.06 169 GLU A N 1
ATOM 1411 C CA . GLU A 1 169 ? 15.432 9.248 -3.995 1.00 87.06 169 GLU A CA 1
ATOM 1412 C C . GLU A 1 169 ? 14.523 10.391 -4.444 1.00 87.06 169 GLU A C 1
ATOM 1414 O O . GLU A 1 169 ? 13.809 10.287 -5.438 1.00 87.06 169 GLU A O 1
ATOM 1419 N N . TYR A 1 170 ? 14.551 11.484 -3.693 1.00 87.31 170 TYR A N 1
ATOM 1420 C CA . TYR A 1 170 ? 13.745 12.661 -3.975 1.00 87.31 170 TYR A CA 1
ATOM 1421 C C . TYR A 1 170 ? 14.604 13.713 -4.665 1.00 87.31 170 TYR A C 1
ATOM 1423 O O . TYR A 1 170 ? 15.632 14.109 -4.117 1.00 87.31 170 TYR A O 1
ATOM 1431 N N . LEU A 1 171 ? 14.187 14.136 -5.856 1.00 85.06 171 LEU A N 1
ATOM 1432 C CA . LEU A 1 171 ? 14.962 14.998 -6.745 1.00 85.06 171 LEU A CA 1
ATOM 1433 C C . LEU A 1 171 ? 14.128 16.177 -7.239 1.00 85.06 171 LEU A C 1
ATOM 1435 O O . LEU A 1 171 ? 12.907 16.072 -7.384 1.00 85.06 171 LEU A O 1
ATOM 1439 N N . ASP A 1 172 ? 14.798 17.280 -7.571 1.00 88.06 172 ASP A N 1
ATOM 1440 C CA . ASP A 1 172 ? 14.167 18.345 -8.344 1.00 88.06 172 ASP A CA 1
ATOM 1441 C C . ASP A 1 172 ? 13.631 17.782 -9.661 1.00 88.06 172 ASP A C 1
ATOM 1443 O O . ASP A 1 172 ? 14.264 16.948 -10.309 1.00 88.06 172 ASP A O 1
ATOM 1447 N N . LYS A 1 173 ? 12.491 18.299 -10.122 1.00 86.06 173 LYS A N 1
ATOM 1448 C CA . LYS A 1 173 ? 11.840 17.822 -11.349 1.00 86.06 173 LYS A CA 1
ATOM 1449 C C . LYS A 1 173 ? 12.749 17.843 -12.589 1.00 86.06 173 LYS A C 1
ATOM 1451 O O . LYS A 1 173 ? 12.609 16.991 -13.459 1.00 86.06 173 LYS A O 1
ATOM 1456 N N . SER A 1 174 ? 13.674 18.802 -12.683 1.00 83.94 174 SER A N 1
ATOM 1457 C CA . SER A 1 174 ? 14.648 18.905 -13.783 1.00 83.94 174 SER A CA 1
ATOM 1458 C C . SER A 1 174 ? 15.757 17.848 -13.736 1.00 83.94 174 SER A C 1
ATOM 1460 O O . SER A 1 174 ? 16.478 17.690 -14.715 1.00 83.94 174 SER A O 1
ATOM 1462 N N . GLN A 1 175 ? 15.896 17.148 -12.610 1.00 81.88 175 GLN A N 1
ATOM 1463 C CA . GLN A 1 175 ? 16.905 16.120 -12.349 1.00 81.88 175 GLN A CA 1
ATOM 1464 C C . GLN A 1 175 ? 16.316 14.703 -12.384 1.00 81.88 175 GLN A C 1
ATOM 1466 O O . GLN A 1 175 ? 17.043 13.742 -12.140 1.00 81.88 175 GLN A O 1
ATOM 1471 N N . LEU A 1 176 ? 15.009 14.565 -12.640 1.00 80.50 176 LEU A N 1
ATOM 1472 C CA . LEU A 1 176 ? 14.377 13.262 -12.809 1.00 80.50 176 LEU A CA 1
ATOM 1473 C C . LEU A 1 176 ? 14.845 12.631 -14.118 1.00 80.50 176 LEU A C 1
ATOM 1475 O O . LEU A 1 176 ? 14.668 13.202 -15.199 1.00 80.50 176 LEU A O 1
ATOM 1479 N N . ASP A 1 177 ? 15.390 11.426 -14.011 1.00 78.94 177 ASP A N 1
ATOM 1480 C CA . ASP A 1 177 ? 15.779 10.635 -15.165 1.00 78.94 177 ASP A CA 1
ATOM 1481 C C . ASP A 1 177 ? 14.529 10.057 -15.820 1.00 78.94 177 ASP A C 1
ATOM 1483 O O . ASP A 1 177 ? 13.657 9.485 -15.163 1.00 78.94 177 ASP A O 1
ATOM 1487 N N . LYS A 1 178 ? 14.440 10.162 -17.139 1.00 79.50 178 LYS A N 1
ATOM 1488 C CA . LYS A 1 178 ? 13.412 9.446 -17.891 1.00 79.50 178 LYS A CA 1
ATOM 1489 C C . LYS A 1 178 ? 13.949 8.075 -18.263 1.00 79.50 178 LYS A C 1
ATOM 1491 O O . LYS A 1 178 ? 15.139 7.941 -18.548 1.00 79.50 178 LYS A O 1
ATOM 1496 N N . PHE A 1 179 ? 13.087 7.061 -18.278 1.00 78.31 179 PHE A N 1
ATOM 1497 C CA . PHE A 1 179 ? 13.528 5.752 -18.750 1.00 78.31 179 PHE A CA 1
ATOM 1498 C C . PHE A 1 179 ? 13.988 5.843 -20.208 1.00 78.31 179 PHE A C 1
ATOM 1500 O O . PHE A 1 179 ? 13.248 6.333 -21.064 1.00 78.31 179 PHE A O 1
ATOM 1507 N N . SER A 1 180 ? 15.200 5.359 -20.474 1.00 69.88 180 SER A N 1
ATOM 1508 C CA . SER A 1 180 ? 15.783 5.299 -21.809 1.00 69.88 180 SER A CA 1
ATOM 1509 C C . SER A 1 180 ? 16.759 4.130 -21.918 1.00 69.88 180 SER A C 1
ATOM 1511 O O . SER A 1 180 ? 17.508 3.868 -20.972 1.00 69.88 180 SER A O 1
ATOM 1513 N N . ILE A 1 181 ? 16.767 3.453 -23.070 1.00 65.12 181 ILE A N 1
ATOM 1514 C CA . ILE A 1 181 ? 17.738 2.402 -23.411 1.00 65.12 181 ILE A CA 1
ATOM 1515 C C . ILE A 1 181 ? 18.840 2.907 -24.358 1.00 65.12 181 ILE A C 1
ATOM 1517 O O . ILE A 1 181 ? 19.604 2.112 -24.904 1.00 65.12 181 ILE A O 1
ATOM 1521 N N . GLU A 1 182 ? 18.948 4.228 -24.557 1.00 58.66 182 GLU A N 1
ATOM 1522 C CA . GLU A 1 182 ? 20.009 4.811 -25.384 1.00 58.66 182 GLU A CA 1
ATOM 1523 C C . GLU A 1 182 ? 21.385 4.390 -24.878 1.00 58.66 182 GLU A C 1
ATOM 1525 O O . GLU A 1 182 ? 21.624 4.329 -23.666 1.00 58.66 182 GLU A O 1
ATOM 1530 N N . SER A 1 183 ? 22.269 4.123 -25.845 1.00 55.12 183 SER A N 1
ATOM 1531 C CA . SER A 1 183 ? 23.671 3.746 -25.660 1.00 55.12 183 SER A CA 1
ATOM 1532 C C . SER A 1 183 ? 23.924 2.437 -24.905 1.00 55.12 183 SER A C 1
ATOM 1534 O O . SER A 1 183 ? 25.021 2.275 -24.373 1.00 55.12 183 SER A O 1
ATOM 1536 N N . MET A 1 184 ? 22.948 1.526 -24.820 1.00 60.50 184 MET A N 1
ATOM 1537 C CA . MET A 1 184 ? 23.194 0.204 -24.240 1.00 60.50 184 MET A CA 1
ATOM 1538 C C . MET A 1 184 ? 24.096 -0.638 -25.146 1.00 60.50 184 MET A C 1
ATOM 1540 O O . MET A 1 184 ? 23.862 -0.733 -26.350 1.00 60.50 184 MET A O 1
ATOM 1544 N N . ASN A 1 185 ? 25.127 -1.253 -24.567 1.00 57.28 185 ASN A N 1
ATOM 1545 C CA . ASN A 1 185 ? 25.977 -2.208 -25.274 1.00 57.28 185 ASN A CA 1
ATOM 1546 C C . ASN A 1 185 ? 25.287 -3.581 -25.309 1.00 57.28 185 ASN A C 1
ATOM 1548 O O . ASN A 1 185 ? 24.897 -4.101 -24.264 1.00 57.28 185 ASN A O 1
ATOM 1552 N N . GLU A 1 186 ? 25.176 -4.196 -26.491 1.00 57.91 186 GLU A N 1
ATOM 1553 C CA . GLU A 1 186 ? 24.547 -5.515 -26.683 1.00 57.91 186 GLU A CA 1
ATOM 1554 C C . GLU A 1 186 ? 25.127 -6.598 -25.760 1.00 57.91 186 GLU A C 1
ATOM 1556 O O . GLU A 1 186 ? 24.410 -7.503 -25.336 1.00 57.91 186 GLU A O 1
ATOM 1561 N N . LYS A 1 187 ? 26.418 -6.495 -25.414 1.00 55.44 187 LYS A N 1
ATOM 1562 C CA . LYS A 1 187 ? 27.113 -7.486 -24.579 1.00 55.44 187 LYS A CA 1
ATOM 1563 C C . LYS A 1 187 ? 26.701 -7.466 -23.101 1.00 55.44 187 LYS A C 1
ATOM 1565 O O . LYS A 1 187 ? 26.768 -8.513 -22.467 1.00 55.44 187 LYS A O 1
ATOM 1570 N N . ASP A 1 188 ? 26.205 -6.334 -22.591 1.00 56.12 188 ASP A N 1
ATOM 1571 C CA . ASP A 1 188 ? 25.909 -6.122 -21.159 1.00 56.12 188 ASP A CA 1
ATOM 1572 C C . ASP A 1 188 ? 24.421 -5.814 -20.899 1.00 56.12 188 ASP A C 1
ATOM 1574 O O . ASP A 1 188 ? 24.021 -5.341 -19.829 1.00 56.12 188 ASP A O 1
ATOM 1578 N N . LEU A 1 189 ? 23.578 -6.109 -21.891 1.00 61.06 189 LEU A N 1
ATOM 1579 C CA . LEU A 1 189 ? 22.195 -5.661 -21.978 1.00 61.06 189 LEU A CA 1
ATOM 1580 C C . LEU A 1 189 ? 21.362 -5.960 -20.724 1.00 61.06 189 LEU A C 1
ATOM 1582 O O . LEU A 1 189 ? 20.691 -5.075 -20.198 1.00 61.06 189 LEU A O 1
ATOM 1586 N N . ASN A 1 190 ? 21.407 -7.195 -20.222 1.00 57.81 190 ASN A N 1
ATOM 1587 C CA . ASN A 1 190 ? 20.596 -7.602 -19.071 1.00 57.81 190 ASN A CA 1
ATOM 1588 C C . ASN A 1 190 ? 20.960 -6.824 -17.796 1.00 57.81 190 ASN A C 1
ATOM 1590 O O . ASN A 1 190 ? 20.096 -6.538 -16.965 1.00 57.81 190 ASN A O 1
ATOM 1594 N N . ILE A 1 191 ? 22.234 -6.464 -17.649 1.00 60.25 191 ILE A N 1
ATOM 1595 C CA . ILE A 1 191 ? 22.769 -5.809 -16.455 1.00 60.25 191 ILE A CA 1
ATOM 1596 C C . ILE A 1 191 ? 22.464 -4.315 -16.490 1.00 60.25 191 ILE A C 1
ATOM 1598 O O . ILE A 1 191 ? 21.986 -3.738 -15.505 1.00 60.25 191 ILE A O 1
ATOM 1602 N N . GLU A 1 192 ? 22.682 -3.692 -17.644 1.00 64.81 192 GLU A N 1
ATOM 1603 C CA . GLU A 1 192 ? 22.353 -2.288 -17.849 1.00 64.81 192 GLU A CA 1
ATOM 1604 C C . GLU A 1 192 ? 20.837 -2.047 -17.785 1.00 64.81 192 GLU A C 1
ATOM 1606 O O . GLU A 1 192 ? 20.406 -1.033 -17.230 1.00 64.81 192 GLU A O 1
ATOM 1611 N N . LEU A 1 193 ? 20.013 -2.982 -18.282 1.00 70.94 193 LEU A N 1
ATOM 1612 C CA . LEU A 1 193 ? 18.560 -2.812 -18.323 1.00 70.94 193 LEU A CA 1
ATOM 1613 C C . LEU A 1 193 ? 17.968 -2.806 -16.919 1.00 70.94 193 LEU A C 1
ATOM 1615 O O . LEU A 1 193 ? 17.211 -1.904 -16.561 1.00 70.94 193 LEU A O 1
ATOM 1619 N N . PHE A 1 194 ? 18.344 -3.794 -16.106 1.00 73.12 194 PHE A N 1
ATOM 1620 C CA . PHE A 1 194 ? 17.863 -3.908 -14.735 1.00 73.12 194 PHE A CA 1
ATOM 1621 C C . PHE A 1 194 ? 18.267 -2.689 -13.898 1.00 73.12 194 PHE A C 1
ATOM 1623 O O . PHE A 1 194 ? 17.432 -2.097 -13.214 1.00 73.12 194 PHE A O 1
ATOM 1630 N N . SER A 1 195 ? 19.520 -2.248 -14.028 1.00 72.50 195 SER A N 1
ATOM 1631 C CA . SER A 1 195 ? 20.037 -1.053 -13.353 1.00 72.50 195 SER A CA 1
ATOM 1632 C C . SER A 1 195 ? 19.239 0.206 -13.721 1.00 72.50 195 SER A C 1
ATOM 1634 O O . SER A 1 195 ? 18.858 0.990 -12.848 1.00 72.50 195 SER A O 1
ATOM 1636 N N . ARG A 1 196 ? 18.913 0.383 -15.007 1.00 76.81 196 ARG A N 1
ATOM 1637 C CA . ARG A 1 196 ? 18.095 1.508 -15.488 1.00 76.81 196 ARG A CA 1
ATOM 1638 C C . ARG A 1 196 ? 16.657 1.439 -14.980 1.00 76.81 196 ARG A C 1
ATOM 1640 O O . ARG A 1 196 ? 16.125 2.464 -14.562 1.00 76.81 196 ARG A O 1
ATOM 1647 N N . ILE A 1 197 ? 16.046 0.252 -14.959 1.00 82.38 197 ILE A N 1
ATOM 1648 C CA . ILE A 1 197 ? 14.696 0.054 -14.409 1.00 82.38 197 ILE A CA 1
ATOM 1649 C C . ILE A 1 197 ? 14.669 0.421 -12.925 1.00 82.38 197 ILE A C 1
ATOM 1651 O O . ILE A 1 197 ? 13.793 1.169 -12.494 1.00 82.38 197 ILE A O 1
ATOM 1655 N N . LEU A 1 198 ? 15.644 -0.041 -12.141 1.00 82.19 198 LEU A N 1
ATOM 1656 C CA . LEU A 1 198 ? 15.737 0.305 -10.726 1.00 82.19 198 LEU A CA 1
ATOM 1657 C C . LEU A 1 198 ? 15.918 1.806 -10.514 1.00 82.19 198 LEU A C 1
ATOM 1659 O O . LEU A 1 198 ? 15.206 2.396 -9.706 1.00 82.19 198 LEU A O 1
ATOM 1663 N N . ARG A 1 199 ? 16.827 2.455 -11.250 1.00 82.62 199 ARG A N 1
ATOM 1664 C CA . ARG A 1 199 ? 17.002 3.913 -11.179 1.00 82.62 199 ARG A CA 1
ATOM 1665 C C . ARG A 1 199 ? 15.692 4.643 -11.458 1.00 82.62 199 ARG A C 1
ATOM 1667 O O . ARG A 1 199 ? 15.272 5.489 -10.673 1.00 82.62 199 ARG A O 1
ATOM 1674 N N . TRP A 1 200 ? 15.048 4.265 -12.555 1.00 86.69 200 TRP A N 1
ATOM 1675 C CA . TRP A 1 200 ? 13.812 4.864 -13.033 1.00 86.69 200 TRP A CA 1
ATOM 1676 C C . TRP A 1 200 ? 12.660 4.733 -12.035 1.00 86.69 200 TRP A C 1
ATOM 1678 O O . TRP A 1 200 ? 11.950 5.704 -11.786 1.00 86.69 200 TRP A O 1
ATOM 1688 N N . THR A 1 201 ? 12.516 3.557 -11.427 1.00 89.94 201 THR A N 1
ATOM 1689 C CA . THR A 1 201 ? 11.435 3.240 -10.484 1.00 89.94 201 THR A CA 1
ATOM 1690 C C . THR A 1 201 ? 11.714 3.682 -9.049 1.00 89.94 201 THR A C 1
ATOM 1692 O O . THR A 1 201 ? 10.808 3.607 -8.222 1.00 89.94 201 THR A O 1
ATOM 1695 N N . THR A 1 202 ? 12.924 4.149 -8.716 1.00 89.50 202 THR A N 1
ATOM 1696 C CA . THR A 1 202 ? 13.316 4.517 -7.337 1.00 89.50 202 THR A CA 1
ATOM 1697 C C . THR A 1 202 ? 13.625 6.000 -7.142 1.00 89.50 202 THR A C 1
ATOM 1699 O O . THR A 1 202 ? 14.266 6.379 -6.159 1.00 89.50 202 THR A O 1
ATOM 1702 N N . GLN A 1 203 ? 13.125 6.845 -8.040 1.00 88.00 203 GLN A N 1
ATOM 1703 C CA . GLN A 1 203 ? 13.196 8.303 -7.960 1.00 88.00 203 GLN A CA 1
ATOM 1704 C C . GLN A 1 203 ? 11.798 8.921 -7.929 1.00 88.00 203 GLN A C 1
ATOM 1706 O O . GLN A 1 203 ? 10.848 8.340 -8.452 1.00 88.00 203 GLN A O 1
ATOM 1711 N N . LYS A 1 204 ? 11.674 10.110 -7.339 1.00 90.44 204 LYS A N 1
ATOM 1712 C CA . LYS A 1 204 ? 10.420 10.866 -7.285 1.00 90.44 204 LYS A CA 1
ATOM 1713 C C . LYS A 1 204 ? 10.693 12.360 -7.127 1.00 90.44 204 LYS A C 1
ATOM 1715 O O . LYS A 1 204 ? 11.736 12.757 -6.616 1.00 90.44 204 LYS A O 1
ATOM 1720 N N . ASP A 1 205 ? 9.745 13.190 -7.549 1.00 91.38 205 ASP A N 1
ATOM 1721 C CA . ASP A 1 205 ? 9.802 14.648 -7.377 1.00 91.38 205 ASP A CA 1
ATOM 1722 C C . ASP A 1 205 ? 9.887 15.023 -5.879 1.00 91.38 205 ASP A C 1
ATOM 1724 O O . ASP A 1 205 ? 9.149 14.479 -5.048 1.00 91.38 205 ASP A O 1
ATOM 1728 N N . GLU A 1 206 ? 10.776 15.957 -5.523 1.00 91.31 206 GLU A N 1
ATOM 1729 C CA . GLU A 1 206 ? 11.037 16.377 -4.143 1.00 91.31 206 GLU A CA 1
ATOM 1730 C C . GLU A 1 206 ? 9.786 16.870 -3.403 1.00 91.31 206 GLU A C 1
ATOM 1732 O O . GLU A 1 206 ? 9.675 16.689 -2.186 1.00 91.31 206 GLU A O 1
ATOM 1737 N N . LYS A 1 207 ? 8.771 17.380 -4.108 1.00 91.00 207 LYS A N 1
ATOM 1738 C CA . LYS A 1 207 ? 7.489 17.757 -3.481 1.00 91.00 207 LYS A CA 1
ATOM 1739 C C . LYS A 1 207 ? 6.807 16.597 -2.728 1.00 91.00 207 LYS A C 1
ATOM 1741 O O . LYS A 1 207 ? 6.007 16.833 -1.818 1.00 91.00 207 LYS A O 1
ATOM 1746 N N . TRP A 1 208 ? 7.130 15.346 -3.072 1.00 90.81 208 TRP A N 1
ATOM 1747 C CA . TRP A 1 208 ? 6.612 14.132 -2.430 1.00 90.81 208 TRP A CA 1
ATOM 1748 C C . TRP A 1 208 ? 7.507 13.578 -1.319 1.00 90.81 208 TRP A C 1
ATOM 1750 O O . TRP A 1 208 ? 7.173 12.557 -0.722 1.00 90.81 208 TRP A O 1
ATOM 1760 N N . LYS A 1 209 ? 8.609 14.252 -0.968 1.00 89.88 209 LYS A N 1
ATOM 1761 C CA . LYS A 1 209 ? 9.568 13.822 0.071 1.00 89.88 209 LYS A CA 1
ATOM 1762 C C . LYS A 1 209 ? 8.924 13.475 1.413 1.00 89.88 209 LYS A C 1
ATOM 1764 O O . LYS A 1 209 ? 9.416 12.614 2.140 1.00 89.88 209 LYS A O 1
ATOM 1769 N N . LYS A 1 210 ? 7.794 14.114 1.730 1.00 87.44 210 LYS A N 1
ATOM 1770 C CA . LYS A 1 210 ? 6.993 13.845 2.935 1.00 87.44 210 LYS A CA 1
ATOM 1771 C C . LYS A 1 210 ? 6.474 12.405 3.033 1.00 87.44 210 LYS A C 1
ATOM 1773 O O . LYS A 1 210 ? 6.258 11.938 4.144 1.00 87.44 210 LYS A O 1
ATOM 1778 N N . GLU A 1 211 ? 6.295 11.705 1.912 1.00 89.31 211 GLU A N 1
ATOM 1779 C CA . GLU A 1 211 ? 5.811 10.318 1.897 1.00 89.31 211 GLU A CA 1
ATOM 1780 C C . GLU A 1 211 ? 6.843 9.334 2.448 1.00 89.31 211 GLU A C 1
ATOM 1782 O O . GLU A 1 211 ? 6.467 8.280 2.962 1.00 89.31 211 GLU A O 1
ATOM 1787 N N . ASN A 1 212 ? 8.132 9.682 2.362 1.00 90.00 212 ASN A N 1
ATOM 1788 C CA . ASN A 1 212 ? 9.247 8.882 2.863 1.00 90.00 212 ASN A CA 1
ATOM 1789 C C . ASN A 1 212 ? 9.134 7.405 2.435 1.00 90.00 212 ASN A C 1
ATOM 1791 O O . ASN A 1 212 ? 9.079 6.480 3.255 1.00 90.00 212 ASN A O 1
ATOM 1795 N N . GLU A 1 213 ? 8.988 7.230 1.126 1.00 92.88 213 GLU A N 1
ATOM 1796 C CA . GLU A 1 213 ? 8.537 6.015 0.462 1.00 92.88 213 GLU A CA 1
ATOM 1797 C C . GLU A 1 213 ? 9.671 4.991 0.287 1.00 92.88 213 GLU A C 1
ATOM 1799 O O . GLU A 1 213 ? 10.849 5.332 0.138 1.00 92.88 213 GLU A O 1
ATOM 1804 N N . TRP A 1 214 ? 9.285 3.718 0.310 1.00 93.50 214 TRP A N 1
ATOM 1805 C CA . TRP A 1 214 ? 10.086 2.546 -0.012 1.00 93.50 214 TRP A CA 1
ATOM 1806 C C . TRP A 1 214 ? 9.318 1.668 -1.000 1.00 93.50 214 TRP A C 1
ATOM 1808 O O . TRP A 1 214 ? 8.115 1.465 -0.837 1.00 93.50 214 TRP A O 1
ATOM 1818 N N . ARG A 1 215 ? 10.003 1.125 -2.008 1.00 94.56 215 ARG A N 1
ATOM 1819 C CA . ARG A 1 215 ? 9.402 0.287 -3.052 1.00 94.56 215 ARG A CA 1
ATOM 1820 C C . ARG A 1 215 ? 9.967 -1.120 -3.036 1.00 94.56 215 ARG A C 1
ATOM 1822 O O . ARG A 1 215 ? 11.175 -1.294 -3.149 1.00 94.56 215 ARG A O 1
ATOM 1829 N N . PHE A 1 216 ? 9.098 -2.120 -2.980 1.00 93.69 216 PHE A N 1
ATOM 1830 C CA . PHE A 1 216 ? 9.446 -3.444 -3.490 1.00 93.69 216 PHE A CA 1
ATOM 1831 C C . PHE A 1 216 ? 9.208 -3.452 -4.998 1.00 93.69 216 PHE A C 1
ATOM 1833 O O . PHE A 1 216 ? 8.164 -2.977 -5.454 1.00 93.69 216 PHE A O 1
ATOM 1840 N N . ILE A 1 217 ? 10.174 -3.969 -5.754 1.00 91.25 217 ILE A N 1
ATOM 1841 C CA . ILE A 1 217 ? 10.131 -4.025 -7.216 1.00 91.25 217 ILE A CA 1
ATOM 1842 C C . ILE A 1 217 ? 10.174 -5.488 -7.637 1.00 91.25 217 ILE A C 1
ATOM 1844 O O . ILE A 1 217 ? 11.055 -6.243 -7.226 1.00 91.25 217 ILE A O 1
ATOM 1848 N N . PHE A 1 218 ? 9.207 -5.864 -8.459 1.00 89.81 218 PHE A N 1
ATOM 1849 C CA . PHE A 1 218 ? 8.982 -7.207 -8.962 1.00 89.81 218 PHE A CA 1
ATOM 1850 C C . PHE A 1 218 ? 9.107 -7.181 -10.480 1.00 89.81 218 PHE A C 1
ATOM 1852 O O . PHE A 1 218 ? 8.526 -6.313 -11.124 1.00 89.81 218 PHE A O 1
ATOM 1859 N N . MET A 1 219 ? 9.857 -8.126 -11.039 1.00 84.44 219 MET A N 1
ATOM 1860 C CA . MET A 1 219 ? 10.096 -8.247 -12.487 1.00 84.44 219 MET A CA 1
ATOM 1861 C C . MET A 1 219 ? 9.360 -9.451 -13.096 1.00 84.44 219 MET A C 1
ATOM 1863 O O . MET A 1 219 ? 9.582 -9.817 -14.244 1.00 84.44 219 MET A O 1
ATOM 1867 N N . ASP A 1 220 ? 8.515 -10.091 -12.292 1.00 81.81 220 ASP A N 1
ATOM 1868 C CA . ASP A 1 220 ? 7.830 -11.355 -12.538 1.00 81.81 220 ASP A CA 1
ATOM 1869 C C . ASP A 1 220 ? 6.301 -11.164 -12.557 1.00 81.81 220 ASP A C 1
ATOM 1871 O O . ASP A 1 220 ? 5.561 -11.994 -12.038 1.00 81.81 220 ASP A O 1
ATOM 1875 N N . CYS A 1 221 ? 5.803 -10.045 -13.095 1.00 85.25 221 CYS A N 1
ATOM 1876 C CA . CYS A 1 221 ? 4.364 -9.769 -13.205 1.00 85.25 221 CYS A CA 1
ATOM 1877 C C . CYS A 1 221 ? 3.863 -10.042 -14.634 1.00 85.25 221 CYS A C 1
ATOM 1879 O O . CYS A 1 221 ? 3.615 -9.096 -15.374 1.00 85.25 221 CYS A O 1
ATOM 1881 N N . PRO A 1 222 ? 3.732 -11.305 -15.075 1.00 76.44 222 PRO A N 1
ATOM 1882 C CA . PRO A 1 222 ? 3.481 -11.642 -16.467 1.00 76.44 222 PRO A CA 1
ATOM 1883 C C . PRO A 1 222 ? 2.220 -10.986 -17.027 1.00 76.44 222 PRO A C 1
ATOM 1885 O O . PRO A 1 222 ? 1.204 -10.775 -16.358 1.00 76.44 222 PRO A O 1
ATOM 1888 N N . ILE A 1 223 ? 2.293 -10.740 -18.324 1.00 75.31 223 ILE A N 1
ATOM 1889 C CA . ILE A 1 223 ? 1.196 -10.256 -19.144 1.00 75.31 223 ILE A CA 1
ATOM 1890 C C . ILE A 1 223 ? 0.647 -11.452 -19.907 1.00 75.31 223 ILE A C 1
ATOM 1892 O O . ILE A 1 223 ? 1.378 -12.382 -20.260 1.00 75.31 223 ILE A O 1
ATOM 1896 N N . ASP A 1 224 ? -0.658 -11.474 -20.112 1.00 74.06 224 ASP A N 1
ATOM 1897 C CA . ASP A 1 224 ? -1.275 -12.463 -20.971 1.00 74.06 224 ASP A CA 1
ATOM 1898 C C . ASP A 1 224 ? -0.861 -12.207 -22.435 1.00 74.06 224 ASP A C 1
ATOM 1900 O O . ASP A 1 224 ? -1.094 -11.116 -22.949 1.00 74.06 224 ASP A O 1
ATOM 1904 N N . PRO A 1 225 ? -0.229 -13.176 -23.120 1.00 67.12 225 PRO A N 1
ATOM 1905 C CA . PRO A 1 225 ? 0.326 -12.954 -24.454 1.00 67.12 225 PRO A CA 1
ATOM 1906 C C . PRO A 1 225 ? -0.739 -12.833 -25.553 1.00 67.12 225 PRO A C 1
ATOM 1908 O O . PRO A 1 225 ? -0.396 -12.461 -26.670 1.00 67.12 225 PRO A O 1
ATOM 1911 N N . LEU A 1 226 ? -2.001 -13.176 -25.271 1.00 70.50 226 LEU A N 1
ATOM 1912 C CA . LEU A 1 226 ? -3.107 -13.080 -26.227 1.00 70.50 226 LEU A CA 1
ATOM 1913 C C . LEU A 1 226 ? -3.858 -11.757 -26.085 1.00 70.50 226 LEU A C 1
ATOM 1915 O O . LEU A 1 226 ? -4.291 -11.183 -27.078 1.00 70.50 226 LEU A O 1
ATOM 1919 N N . THR A 1 227 ? -4.038 -11.292 -24.849 1.00 74.00 227 THR A N 1
ATOM 1920 C CA . THR A 1 227 ? -4.797 -10.065 -24.550 1.00 74.00 227 THR A CA 1
ATOM 1921 C C . THR A 1 227 ? -3.909 -8.854 -24.297 1.00 74.00 227 THR A C 1
ATOM 1923 O O . THR A 1 227 ? -4.404 -7.733 -24.296 1.00 74.00 227 THR A O 1
ATOM 1926 N N . PHE A 1 228 ? -2.615 -9.070 -24.056 1.00 66.38 228 PHE A N 1
ATOM 1927 C CA . PHE A 1 228 ? -1.650 -8.056 -23.627 1.00 66.38 228 PHE A CA 1
ATOM 1928 C C . PHE A 1 228 ? -2.049 -7.331 -22.333 1.00 66.38 228 PHE A C 1
ATOM 1930 O O . PHE A 1 228 ? -1.526 -6.264 -22.014 1.00 66.38 228 PHE A O 1
ATOM 1937 N N . LEU A 1 229 ? -2.947 -7.939 -21.550 1.00 71.94 229 LEU A N 1
ATOM 1938 C CA . LEU A 1 229 ? -3.381 -7.428 -20.258 1.00 71.94 229 LEU A CA 1
ATOM 1939 C C . LEU A 1 229 ? -2.578 -8.067 -19.120 1.00 71.94 229 LEU A C 1
ATOM 1941 O O . LEU A 1 229 ? -2.198 -9.241 -19.206 1.00 71.94 229 LEU A O 1
ATOM 1945 N N . PRO A 1 230 ? -2.319 -7.333 -18.024 1.00 74.19 230 PRO A N 1
ATOM 1946 C CA . PRO A 1 230 ? -1.618 -7.906 -16.888 1.00 74.19 230 PRO A CA 1
ATOM 1947 C C . PRO A 1 230 ? -2.398 -9.070 -16.274 1.00 74.19 230 PRO A C 1
ATOM 1949 O O . PRO A 1 230 ? -3.601 -8.960 -16.020 1.00 74.19 230 PRO A O 1
ATOM 1952 N N . LYS A 1 231 ? -1.711 -10.173 -15.957 1.00 83.31 231 LYS A N 1
ATOM 1953 C CA . LYS A 1 231 ? -2.321 -11.272 -15.201 1.00 83.31 231 LYS A CA 1
ATOM 1954 C C . LYS A 1 231 ? -2.482 -10.838 -13.746 1.00 83.31 231 LYS A C 1
ATOM 1956 O O . LYS A 1 231 ? -1.534 -10.879 -12.968 1.00 83.31 231 LYS A O 1
ATOM 1961 N N . ILE A 1 232 ? -3.688 -10.387 -13.394 1.00 83.81 232 ILE A N 1
ATOM 1962 C CA . ILE A 1 232 ? -4.006 -9.764 -12.095 1.00 83.81 232 ILE A CA 1
ATOM 1963 C C . ILE A 1 232 ? -3.578 -10.644 -10.913 1.00 83.81 232 ILE A C 1
ATOM 1965 O O . ILE A 1 232 ? -3.029 -10.126 -9.942 1.00 83.81 232 ILE A O 1
ATOM 1969 N N . GLU A 1 233 ? -3.788 -11.959 -10.997 1.00 87.25 233 GLU A N 1
ATOM 1970 C CA . GLU A 1 233 ? -3.419 -12.895 -9.926 1.00 87.25 233 GLU A CA 1
ATOM 1971 C C . GLU A 1 233 ? -1.909 -12.914 -9.652 1.00 87.25 233 GLU A C 1
ATOM 1973 O O . GLU A 1 233 ? -1.495 -12.910 -8.499 1.00 87.25 233 GLU A O 1
ATOM 1978 N N . GLU A 1 234 ? -1.078 -12.804 -10.687 1.00 87.25 234 GLU A N 1
ATOM 1979 C CA . GLU A 1 234 ? 0.389 -12.846 -10.572 1.00 87.25 234 GLU A CA 1
ATOM 1980 C C . GLU A 1 234 ? 0.983 -11.543 -9.999 1.00 87.25 234 GLU A C 1
ATOM 1982 O O . GLU A 1 234 ? 2.145 -11.477 -9.577 1.00 87.25 234 GLU A O 1
ATOM 1987 N N . ARG A 1 235 ? 0.165 -10.483 -9.948 1.00 92.75 235 ARG A N 1
ATOM 1988 C CA . ARG A 1 235 ? 0.483 -9.214 -9.278 1.00 92.75 235 ARG A CA 1
ATOM 1989 C C . ARG A 1 235 ? 0.142 -9.225 -7.793 1.00 92.75 235 ARG A C 1
ATOM 1991 O O . ARG A 1 235 ? 0.539 -8.300 -7.083 1.00 92.75 235 ARG A O 1
ATOM 1998 N N . LYS A 1 236 ? -0.573 -10.239 -7.298 1.00 95.69 236 LYS A N 1
ATOM 1999 C CA . LYS A 1 236 ? -0.806 -10.422 -5.863 1.00 95.69 236 LYS A CA 1
ATOM 2000 C C . LYS A 1 236 ? 0.453 -11.016 -5.244 1.00 95.69 236 LYS A C 1
ATOM 2002 O O . LYS A 1 236 ? 0.762 -12.190 -5.421 1.00 95.69 236 LYS A O 1
ATOM 2007 N N . LYS A 1 237 ? 1.207 -10.196 -4.517 1.00 96.38 237 LYS A N 1
ATOM 2008 C CA . LYS A 1 237 ? 2.398 -10.640 -3.793 1.00 96.38 237 LYS A CA 1
ATOM 2009 C C . LYS A 1 237 ? 1.989 -10.969 -2.366 1.00 96.38 237 LYS A C 1
ATOM 2011 O O . LYS A 1 237 ? 1.644 -10.081 -1.588 1.00 96.38 237 LYS A O 1
ATOM 2016 N N . PHE A 1 238 ? 1.953 -12.262 -2.064 1.00 96.38 238 PHE A N 1
ATOM 2017 C CA . PHE A 1 238 ? 1.517 -12.783 -0.772 1.00 96.38 238 PHE A CA 1
ATOM 2018 C C . PHE A 1 238 ? 2.602 -12.611 0.292 1.00 96.38 238 PHE A C 1
ATOM 2020 O O . PHE A 1 238 ? 3.794 -12.707 -0.006 1.00 96.38 238 PHE A O 1
ATOM 2027 N N . TYR A 1 239 ? 2.178 -12.361 1.527 1.00 96.06 239 TYR A N 1
ATOM 2028 C CA . TYR A 1 239 ? 3.031 -12.274 2.709 1.00 96.06 239 TYR A CA 1
ATOM 2029 C C . TYR A 1 239 ? 2.486 -13.171 3.826 1.00 96.06 239 TYR A C 1
ATOM 2031 O O . TYR A 1 239 ? 1.292 -13.463 3.889 1.00 96.06 239 TYR A O 1
ATOM 2039 N N . ASN A 1 240 ? 3.355 -13.600 4.743 1.00 94.38 240 ASN A N 1
ATOM 2040 C CA . ASN A 1 240 ? 2.905 -14.282 5.956 1.00 94.38 240 ASN A CA 1
ATOM 2041 C C . ASN A 1 240 ? 2.158 -13.289 6.858 1.00 94.38 240 ASN A C 1
ATOM 2043 O O . ASN A 1 240 ? 2.642 -12.186 7.093 1.00 94.38 240 ASN A O 1
ATOM 2047 N N . MET A 1 241 ? 1.015 -13.691 7.409 1.00 93.25 241 MET A N 1
ATOM 2048 C CA . MET A 1 241 ? 0.212 -12.885 8.327 1.00 93.25 241 MET A CA 1
ATOM 2049 C C . MET A 1 241 ? 0.995 -12.338 9.536 1.00 93.25 241 MET A C 1
ATOM 2051 O O . MET A 1 241 ? 0.672 -11.259 10.028 1.00 93.25 241 MET A O 1
ATOM 2055 N N . GLU A 1 242 ? 2.063 -13.017 9.970 1.00 94.00 242 GLU A N 1
ATOM 2056 C CA . GLU A 1 242 ? 3.008 -12.535 10.996 1.00 94.00 242 GLU A CA 1
ATOM 2057 C C . GLU A 1 242 ? 3.718 -11.224 10.613 1.00 94.00 242 GLU A C 1
ATOM 2059 O O . GLU A 1 242 ? 4.203 -10.495 11.481 1.00 94.00 242 GLU A O 1
ATOM 2064 N N . ALA A 1 243 ? 3.744 -10.881 9.323 1.00 96.69 243 ALA A N 1
ATOM 2065 C CA . ALA A 1 243 ? 4.235 -9.596 8.856 1.00 96.69 243 ALA A CA 1
ATOM 2066 C C . ALA A 1 243 ? 3.339 -8.435 9.293 1.00 96.69 243 ALA A C 1
ATOM 2068 O O . ALA A 1 243 ? 3.833 -7.314 9.381 1.00 96.69 243 ALA A O 1
ATOM 2069 N N . ILE A 1 244 ? 2.055 -8.659 9.593 1.00 97.38 244 ILE A N 1
ATOM 2070 C CA . ILE A 1 244 ? 1.171 -7.612 10.112 1.00 97.38 244 ILE A CA 1
ATOM 2071 C C . ILE A 1 244 ? 1.492 -7.380 11.589 1.00 97.38 244 ILE A C 1
ATOM 2073 O O . ILE A 1 244 ? 1.168 -8.188 12.456 1.00 97.38 244 ILE A O 1
ATOM 2077 N N . LYS A 1 245 ? 2.082 -6.223 11.888 1.00 96.00 245 LYS A N 1
ATOM 2078 C CA . LYS A 1 245 ? 2.367 -5.785 13.256 1.00 96.00 245 LYS A CA 1
ATOM 2079 C C . LYS A 1 245 ? 1.111 -5.247 13.936 1.00 96.00 245 LYS A C 1
ATOM 2081 O O . LYS A 1 245 ? 0.806 -5.610 15.067 1.00 96.00 245 LYS A O 1
ATOM 2086 N N . GLU A 1 246 ? 0.412 -4.342 13.258 1.00 96.56 246 GLU A N 1
ATOM 2087 C CA . GLU A 1 246 ? -0.812 -3.714 13.755 1.00 96.56 246 GLU A CA 1
ATOM 2088 C C . GLU A 1 246 ? -1.591 -3.032 12.630 1.00 96.56 246 GLU A C 1
ATOM 2090 O O . GLU A 1 246 ? -1.044 -2.705 11.574 1.00 96.56 246 GLU A O 1
ATOM 2095 N N . ILE A 1 247 ? -2.882 -2.810 12.869 1.00 97.62 247 ILE A N 1
ATOM 2096 C CA . ILE A 1 247 ? -3.788 -2.139 11.939 1.00 97.62 247 ILE A CA 1
ATOM 2097 C C . ILE A 1 247 ? -4.341 -0.885 12.599 1.00 97.62 247 ILE A C 1
ATOM 2099 O O . ILE A 1 247 ? -4.805 -0.912 13.736 1.00 97.62 247 ILE A O 1
ATOM 2103 N N . TYR A 1 248 ? -4.313 0.216 11.862 1.00 96.62 248 TYR A N 1
ATOM 2104 C CA . TYR A 1 248 ? -4.880 1.486 12.278 1.00 96.62 248 TYR A CA 1
ATOM 2105 C C . TYR A 1 248 ? -6.162 1.748 11.500 1.00 96.62 248 TYR A C 1
ATOM 2107 O O . TYR A 1 248 ? -6.178 1.640 10.278 1.00 96.62 248 TYR A O 1
ATOM 2115 N N . LEU A 1 249 ? -7.221 2.142 12.190 1.00 96.62 249 LEU A N 1
ATOM 2116 C CA . LEU A 1 249 ? -8.460 2.641 11.613 1.00 96.62 249 LEU A CA 1
ATOM 2117 C C . LEU A 1 249 ? -8.395 4.168 11.569 1.00 96.62 249 LEU A C 1
ATOM 2119 O O . LEU A 1 249 ? -7.971 4.797 12.540 1.00 96.62 249 LEU A O 1
ATOM 2123 N N . GLY A 1 250 ? -8.796 4.762 10.447 1.00 94.06 250 GLY A N 1
ATOM 2124 C CA . GLY A 1 250 ? -8.745 6.210 10.254 1.00 94.06 250 GLY A CA 1
ATOM 2125 C C . GLY A 1 250 ? -9.642 6.978 11.221 1.00 94.06 250 GLY A C 1
ATOM 2126 O O . GLY A 1 250 ? -10.606 6.438 11.752 1.00 94.06 250 GLY A O 1
ATOM 2127 N N . PHE A 1 251 ? -9.354 8.266 11.413 1.00 91.12 251 PHE A N 1
ATOM 2128 C CA . PHE A 1 251 ? -10.071 9.125 12.365 1.00 91.12 251 PHE A CA 1
ATOM 2129 C C . PHE A 1 251 ? -11.586 9.174 12.129 1.00 91.12 251 PHE A C 1
ATOM 2131 O O . PHE A 1 251 ? -12.384 9.268 13.059 1.00 91.12 251 PHE A O 1
ATOM 2138 N N . LYS A 1 252 ? -11.986 9.081 10.860 1.00 91.56 252 LYS A N 1
ATOM 2139 C CA . LYS A 1 252 ? -13.379 9.125 10.420 1.00 91.56 252 LYS A CA 1
ATOM 2140 C C . LYS A 1 252 ? -13.969 7.740 10.179 1.00 91.56 252 LYS A C 1
ATOM 2142 O O . LYS A 1 252 ? -15.043 7.640 9.589 1.00 91.56 252 LYS A O 1
ATOM 2147 N N . PHE A 1 253 ? -13.285 6.670 10.588 1.00 93.38 253 PHE A N 1
ATOM 2148 C CA . PHE A 1 253 ? -13.706 5.296 10.307 1.00 93.38 253 PHE A CA 1
ATOM 2149 C C . PHE A 1 253 ? -15.108 5.005 10.858 1.00 93.38 253 PHE A C 1
ATOM 2151 O O . PHE A 1 253 ? -15.949 4.438 10.160 1.00 93.38 253 PHE A O 1
ATOM 2158 N N . PHE A 1 254 ? -15.374 5.467 12.082 1.00 90.19 254 PHE A N 1
ATOM 2159 C CA . PHE A 1 254 ? -16.657 5.301 12.767 1.00 90.19 254 PHE A CA 1
ATOM 2160 C C . PHE A 1 254 ? -17.595 6.518 12.641 1.00 90.19 254 PHE A C 1
ATOM 2162 O O . PHE A 1 254 ? -18.644 6.542 13.285 1.00 90.19 254 PHE A O 1
ATOM 2169 N N . GLU A 1 255 ? -17.257 7.540 11.841 1.00 79.31 255 GLU A N 1
ATOM 2170 C CA . GLU A 1 255 ? -18.119 8.723 11.695 1.00 79.31 255 GLU A CA 1
ATOM 2171 C C . GLU A 1 255 ? -19.492 8.364 11.085 1.00 79.31 255 GLU A C 1
ATOM 2173 O O . GLU A 1 255 ? -19.596 7.535 10.178 1.00 79.31 255 GLU A O 1
ATOM 2178 N N . LYS A 1 256 ? -20.530 9.104 11.515 1.00 59.28 256 LYS A N 1
ATOM 2179 C CA . LYS A 1 256 ? -21.915 9.139 10.987 1.00 59.28 256 LYS A CA 1
ATOM 2180 C C . LYS A 1 256 ? -22.931 8.097 11.487 1.00 59.28 256 LYS A C 1
ATOM 2182 O O . LYS A 1 256 ? -23.951 7.934 10.816 1.00 59.28 256 LYS A O 1
ATOM 2187 N N . GLN A 1 257 ? -22.739 7.418 12.623 1.00 59.06 257 GLN A N 1
ATOM 2188 C CA . GLN A 1 257 ? -23.715 6.407 13.077 1.00 59.06 257 GLN A CA 1
ATOM 2189 C C . GLN A 1 257 ? -23.994 6.389 14.585 1.00 59.06 257 GLN A C 1
ATOM 2191 O O . GLN A 1 257 ? -23.189 6.834 15.400 1.00 59.06 257 GLN A O 1
ATOM 2196 N N . PHE A 1 258 ? -25.188 5.887 14.919 1.00 53.25 258 PHE A N 1
ATOM 2197 C CA . PHE A 1 258 ? -25.738 5.808 16.268 1.00 53.25 258 PHE A CA 1
ATOM 2198 C C . PHE A 1 258 ? -24.966 4.792 17.110 1.00 53.25 258 PHE A C 1
ATOM 2200 O O . PHE A 1 258 ? -25.079 3.583 16.918 1.00 53.25 258 PHE A O 1
ATOM 2207 N N . SER A 1 259 ? -24.212 5.282 18.083 1.00 56.84 259 SER A N 1
ATOM 2208 C CA . SER A 1 259 ? -23.731 4.464 19.190 1.00 56.84 259 SER A CA 1
ATOM 2209 C C . SER A 1 259 ? -24.828 4.350 20.244 1.00 56.84 259 SER A C 1
ATOM 2211 O O . SER A 1 259 ? -25.236 5.354 20.823 1.00 56.84 259 SER A O 1
ATOM 2213 N N . VAL A 1 260 ? -25.298 3.131 20.498 1.00 52.75 260 VAL A N 1
ATOM 2214 C CA . VAL A 1 260 ? -26.400 2.869 21.448 1.00 52.75 260 VAL A CA 1
ATOM 2215 C C . VAL A 1 260 ? -25.927 2.930 22.908 1.00 52.75 260 VAL A C 1
ATOM 2217 O O . VAL A 1 260 ? -26.714 3.172 23.814 1.00 52.75 260 VAL A O 1
ATOM 2220 N N . PHE A 1 261 ? -24.621 2.777 23.131 1.00 55.47 261 PHE A N 1
ATOM 2221 C CA . PHE A 1 261 ? -23.968 2.933 24.427 1.00 55.47 261 PHE A CA 1
ATOM 2222 C C . PHE A 1 261 ? -22.689 3.736 24.216 1.00 55.47 261 PHE A C 1
ATOM 2224 O O . PHE A 1 261 ? -21.899 3.377 23.345 1.00 55.47 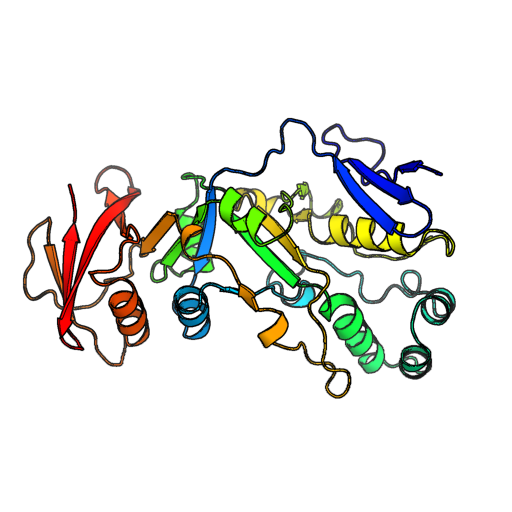261 PHE A O 1
ATOM 2231 N N . GLN A 1 262 ? -22.491 4.809 24.978 1.00 60.31 262 GLN A N 1
ATOM 2232 C CA . GLN A 1 262 ? -21.246 5.573 24.992 1.00 60.31 262 GLN A CA 1
ATOM 2233 C C . GLN A 1 262 ? -20.777 5.721 26.433 1.00 60.31 262 GLN A C 1
ATOM 2235 O O . GLN A 1 262 ? -21.471 6.286 27.274 1.00 60.31 262 GLN A O 1
ATOM 2240 N N . ASN A 1 263 ? -19.570 5.253 26.707 1.00 66.19 263 ASN A N 1
ATOM 2241 C CA . ASN A 1 263 ? -18.718 5.900 27.694 1.00 66.19 263 ASN A CA 1
ATOM 2242 C C . ASN A 1 263 ? -17.367 6.193 27.013 1.00 66.19 263 ASN A C 1
ATOM 2244 O O . ASN A 1 263 ? -17.154 5.789 25.869 1.00 66.19 263 ASN A O 1
ATOM 2248 N N . LEU A 1 264 ? -16.456 6.909 27.676 1.00 69.56 264 LEU A N 1
ATOM 2249 C CA . LEU A 1 264 ? -15.181 7.339 27.069 1.00 69.56 264 LEU A CA 1
ATOM 2250 C C . LEU A 1 264 ? -14.307 6.184 26.532 1.00 69.56 264 LEU A C 1
ATOM 2252 O O . LEU A 1 264 ? -13.429 6.415 25.692 1.00 69.56 264 LEU A O 1
ATOM 2256 N N . ASN A 1 265 ? -14.561 4.955 26.993 1.00 82.94 265 ASN A N 1
ATOM 2257 C CA . ASN A 1 265 ? -13.734 3.783 26.732 1.00 82.94 265 ASN A CA 1
ATOM 2258 C C . ASN A 1 265 ? -14.436 2.711 25.890 1.00 82.94 265 ASN A C 1
ATOM 2260 O O . ASN A 1 265 ? -13.768 1.799 25.426 1.00 82.94 265 ASN A O 1
ATOM 2264 N N . GLN A 1 266 ? -15.743 2.786 25.635 1.00 89.25 266 GLN A N 1
ATOM 2265 C CA . GLN A 1 266 ? -16.428 1.799 24.796 1.00 89.25 266 GLN A CA 1
ATOM 2266 C C . GLN A 1 266 ? -17.683 2.348 24.123 1.00 89.25 266 GLN A C 1
ATOM 2268 O O . GLN A 1 266 ? -18.406 3.182 24.673 1.00 89.25 266 GLN A O 1
ATOM 2273 N N . PHE A 1 267 ? -17.978 1.798 22.946 1.00 90.19 267 PHE A N 1
ATOM 2274 C CA . PHE A 1 267 ? -19.222 2.042 22.233 1.00 90.19 267 PHE A CA 1
ATOM 2275 C C . PHE A 1 267 ? -19.666 0.836 21.399 1.00 90.19 267 PHE A C 1
ATOM 2277 O O . PHE A 1 267 ? -18.892 -0.081 21.129 1.00 90.19 267 PHE A O 1
ATOM 2284 N N . VAL A 1 268 ? -20.937 0.828 20.995 1.00 90.81 268 VAL A N 1
ATOM 2285 C CA . VAL A 1 268 ? -21.463 -0.133 20.012 1.00 90.81 268 VAL A CA 1
ATOM 2286 C C . VAL A 1 268 ? -21.545 0.548 18.652 1.00 90.81 268 VAL A C 1
ATOM 2288 O O . VAL A 1 268 ? -22.152 1.608 18.542 1.00 90.81 268 VAL A O 1
ATOM 2291 N N . TYR A 1 269 ? -20.950 -0.058 17.630 1.00 91.12 269 TYR A N 1
ATOM 2292 C CA . TYR A 1 269 ? -21.034 0.357 16.235 1.00 91.12 269 TYR A CA 1
ATOM 2293 C C . TYR A 1 269 ? -22.032 -0.527 15.487 1.00 91.12 269 TYR A C 1
ATOM 2295 O O . TYR A 1 269 ? -21.973 -1.752 15.605 1.00 91.12 269 TYR A O 1
ATOM 2303 N N . ILE A 1 270 ? -22.940 0.092 14.732 1.00 89.94 270 ILE A N 1
ATOM 2304 C CA . ILE A 1 270 ? -23.977 -0.604 13.963 1.00 89.94 270 ILE A CA 1
ATOM 2305 C C . ILE A 1 270 ? -23.701 -0.416 12.480 1.00 89.94 270 ILE A C 1
ATOM 2307 O O . ILE A 1 270 ? -23.700 0.706 11.986 1.00 89.94 270 ILE A O 1
ATOM 2311 N N . THR A 1 271 ? -23.506 -1.507 11.756 1.00 88.50 271 THR A N 1
ATOM 2312 C CA . THR A 1 271 ? -23.344 -1.490 10.309 1.00 88.50 271 THR A CA 1
ATOM 2313 C C . THR A 1 271 ? -24.676 -1.610 9.584 1.00 88.50 271 THR A C 1
ATOM 2315 O O . THR A 1 271 ? -25.626 -2.192 10.083 1.00 88.50 271 THR A O 1
ATOM 2318 N N . THR A 1 272 ? -24.710 -1.073 8.376 1.00 87.50 272 THR A N 1
ATOM 2319 C CA . THR A 1 272 ? -25.814 -1.070 7.418 1.00 87.50 272 THR A CA 1
ATOM 2320 C C . THR A 1 272 ? -25.239 -1.366 6.031 1.00 87.50 272 THR A C 1
ATOM 2322 O O . THR A 1 272 ? -24.020 -1.322 5.840 1.00 87.50 272 THR A O 1
ATOM 2325 N N . GLU A 1 273 ? -26.091 -1.537 5.023 1.00 85.44 273 GLU A N 1
ATOM 2326 C CA . GLU A 1 273 ? -25.662 -1.667 3.620 1.00 85.44 273 GLU A CA 1
ATOM 2327 C C . GLU A 1 273 ? -24.701 -0.550 3.163 1.00 85.44 273 GLU A C 1
ATOM 2329 O O . GLU A 1 273 ? -23.732 -0.787 2.438 1.00 85.44 273 GLU A O 1
ATOM 2334 N N . LYS A 1 274 ? -24.891 0.683 3.659 1.00 86.06 274 LYS A N 1
ATOM 2335 C CA . LYS A 1 274 ? -24.038 1.838 3.312 1.00 86.06 274 LYS A CA 1
ATOM 2336 C C . LYS A 1 274 ? -22.593 1.709 3.806 1.00 86.06 274 LYS A C 1
ATOM 2338 O O . LYS A 1 274 ? -21.721 2.418 3.310 1.00 86.06 274 LYS A O 1
ATOM 2343 N N . ASN A 1 275 ? -22.335 0.844 4.782 1.00 87.69 275 ASN A N 1
ATOM 2344 C CA . ASN A 1 275 ? -21.022 0.590 5.368 1.00 87.69 275 ASN A CA 1
ATOM 2345 C C . ASN A 1 275 ? -20.694 -0.908 5.415 1.00 87.69 275 ASN A C 1
ATOM 2347 O O . ASN A 1 275 ? -20.007 -1.383 6.322 1.00 87.69 275 ASN A O 1
ATOM 2351 N N . ARG A 1 276 ? -21.130 -1.640 4.382 1.00 92.00 276 ARG A N 1
ATOM 2352 C CA . ARG A 1 276 ? -20.783 -3.052 4.165 1.00 92.00 276 ARG A CA 1
ATOM 2353 C C . ARG A 1 276 ? -19.269 -3.315 4.187 1.00 92.00 276 ARG A C 1
ATOM 2355 O O . ARG A 1 276 ? -18.827 -4.351 4.669 1.00 92.00 276 ARG A O 1
ATOM 2362 N N . LEU A 1 277 ? -18.456 -2.362 3.719 1.00 94.94 277 LEU A N 1
ATOM 2363 C CA . LEU A 1 277 ? -16.993 -2.487 3.710 1.00 94.94 277 LEU A CA 1
ATOM 2364 C C . LEU A 1 277 ? -16.419 -2.435 5.131 1.00 94.94 277 LEU A C 1
ATOM 2366 O O . LEU A 1 277 ? -15.596 -3.272 5.497 1.00 94.94 277 LEU A O 1
ATOM 2370 N N . GLN A 1 278 ? -16.895 -1.507 5.966 1.00 94.31 278 GLN A N 1
ATOM 2371 C CA . GLN A 1 278 ? -16.542 -1.480 7.384 1.00 94.31 278 GLN A CA 1
ATOM 2372 C C . GLN A 1 278 ? -16.997 -2.757 8.084 1.00 94.31 278 GLN A C 1
ATOM 2374 O O . GLN A 1 278 ? -16.226 -3.299 8.863 1.00 94.31 278 GLN A O 1
ATOM 2379 N N . ASN A 1 279 ? -18.195 -3.273 7.785 1.00 94.50 279 ASN A N 1
ATOM 2380 C CA . ASN A 1 279 ? -18.650 -4.555 8.327 1.00 94.50 279 ASN A CA 1
ATOM 2381 C C . ASN A 1 279 ? -17.669 -5.691 8.003 1.00 94.50 279 ASN A C 1
ATOM 2383 O O . ASN A 1 279 ? -17.228 -6.398 8.912 1.00 94.50 279 ASN A O 1
ATOM 2387 N N . LYS A 1 280 ? -17.277 -5.826 6.729 1.00 96.19 280 LYS A N 1
ATOM 2388 C CA . LYS A 1 280 ? -16.336 -6.860 6.277 1.00 96.19 280 LYS A CA 1
ATOM 2389 C C . LYS A 1 280 ? -14.996 -6.751 7.012 1.00 96.19 280 LYS A C 1
ATOM 2391 O O . LYS A 1 280 ? -14.498 -7.747 7.535 1.00 96.19 280 LYS A O 1
ATOM 2396 N N . LEU A 1 281 ? -14.449 -5.537 7.116 1.00 97.06 281 LEU A N 1
ATOM 2397 C CA . LEU A 1 281 ? -13.193 -5.290 7.825 1.00 97.06 281 LEU A CA 1
ATOM 2398 C C . LEU A 1 281 ? -13.314 -5.549 9.336 1.00 97.06 281 LEU A C 1
ATOM 2400 O O . LEU A 1 281 ? -12.485 -6.252 9.902 1.00 97.06 281 LEU A O 1
ATOM 2404 N N . LEU A 1 282 ? -14.349 -5.030 9.999 1.00 96.38 282 LEU A N 1
ATOM 2405 C CA . LEU A 1 282 ? -14.562 -5.227 11.436 1.00 96.38 282 LEU A CA 1
ATOM 2406 C C . LEU A 1 282 ? -14.813 -6.696 11.784 1.00 96.38 282 LEU A C 1
ATOM 2408 O O . LEU A 1 282 ? -14.358 -7.149 12.828 1.00 96.38 282 LEU A O 1
ATOM 2412 N N . THR A 1 283 ? -15.480 -7.450 10.908 1.00 96.69 283 THR A N 1
ATOM 2413 C CA . THR A 1 283 ? -15.643 -8.901 11.059 1.00 96.69 283 THR A CA 1
ATOM 2414 C C . THR A 1 283 ? -14.284 -9.596 11.068 1.00 96.69 283 THR A C 1
ATOM 2416 O O . THR A 1 283 ? -14.007 -10.362 11.989 1.00 96.69 283 THR A O 1
ATOM 2419 N N . PHE A 1 284 ? -13.404 -9.277 10.115 1.00 96.50 284 PHE A N 1
ATOM 2420 C CA . PHE A 1 284 ? -12.043 -9.825 10.066 1.00 96.50 284 PHE A CA 1
ATOM 2421 C C . PHE A 1 284 ? -11.190 -9.444 11.289 1.00 96.50 284 PHE A C 1
ATOM 2423 O O . PHE A 1 284 ? -10.418 -10.261 11.790 1.00 96.50 284 PHE A O 1
ATOM 2430 N N . LEU A 1 285 ? -11.334 -8.211 11.779 1.00 96.81 285 LEU A N 1
ATOM 2431 C CA . LEU A 1 285 ? -10.589 -7.699 12.934 1.00 96.81 285 LEU A CA 1
ATOM 2432 C C . LEU A 1 285 ? -11.179 -8.115 14.286 1.00 96.81 285 LEU A C 1
ATOM 2434 O O . LEU A 1 285 ? -10.574 -7.846 15.325 1.00 96.81 285 LEU A O 1
ATOM 2438 N N . SER A 1 286 ? -12.369 -8.717 14.300 1.00 95.44 286 SER A N 1
ATOM 2439 C CA . SER A 1 286 ? -13.046 -9.054 15.545 1.00 95.44 286 SER A CA 1
ATOM 2440 C C . SER A 1 286 ? -12.355 -10.200 16.286 1.00 95.44 286 SER A C 1
ATOM 2442 O O . SER A 1 286 ? -11.767 -11.108 15.696 1.00 95.44 286 SER A O 1
ATOM 2444 N N . PHE A 1 287 ? -12.422 -10.161 17.616 1.00 87.62 287 PHE A N 1
ATOM 2445 C CA . PHE A 1 287 ? -11.961 -11.246 18.478 1.00 87.62 287 PHE A CA 1
ATOM 2446 C C . PHE A 1 287 ? -12.556 -12.597 18.017 1.00 87.62 287 PHE A C 1
ATOM 2448 O O . PHE A 1 287 ? -13.757 -12.645 17.738 1.00 87.62 287 PHE A O 1
ATOM 2455 N N . PRO A 1 288 ? -11.775 -13.698 17.969 1.00 84.62 288 PRO A N 1
ATOM 2456 C CA . PRO A 1 288 ? -10.485 -13.928 18.635 1.00 84.62 288 PRO A CA 1
ATOM 2457 C C . PRO A 1 288 ? -9.231 -13.504 17.858 1.00 84.62 288 PRO A C 1
ATOM 2459 O O . PRO A 1 288 ? -8.134 -13.946 18.206 1.00 84.62 288 PRO A O 1
ATOM 2462 N N . GLN A 1 289 ? -9.357 -12.658 16.830 1.00 86.25 289 GLN A N 1
ATOM 2463 C CA . GLN A 1 289 ? -8.201 -12.175 16.079 1.00 86.25 289 GLN A CA 1
ATOM 2464 C C . GLN A 1 289 ? -7.145 -11.528 16.996 1.00 86.25 289 GLN A C 1
ATOM 2466 O O . GLN A 1 289 ? -7.468 -10.733 17.880 1.00 86.25 289 GLN A O 1
ATOM 2471 N N . LYS A 1 290 ? -5.871 -11.883 16.785 1.00 89.62 290 LYS A N 1
ATOM 2472 C CA . LYS A 1 290 ? -4.737 -11.440 17.621 1.00 89.62 290 LYS A CA 1
ATOM 2473 C C . LYS A 1 290 ? -4.053 -10.172 17.113 1.00 89.62 290 LYS A C 1
ATOM 2475 O O . LYS A 1 290 ? -3.159 -9.659 17.781 1.00 89.62 290 LYS A O 1
ATOM 2480 N N . ILE A 1 291 ? -4.445 -9.680 15.939 1.00 94.00 291 ILE A N 1
ATOM 2481 C CA . ILE A 1 291 ? -3.887 -8.450 15.378 1.00 94.00 291 ILE A CA 1
ATOM 2482 C C . ILE A 1 291 ? -4.231 -7.287 16.305 1.00 94.00 291 ILE A C 1
ATOM 2484 O O . ILE A 1 291 ? -5.391 -7.065 16.648 1.00 94.00 291 ILE A O 1
ATOM 2488 N N . LYS A 1 292 ? -3.213 -6.516 16.675 1.00 95.94 292 LYS A N 1
ATOM 2489 C CA . LYS A 1 292 ? -3.388 -5.277 17.423 1.00 95.94 292 LYS A CA 1
ATOM 2490 C C . LYS A 1 292 ? -4.072 -4.236 16.541 1.00 95.94 292 LYS A C 1
ATOM 2492 O O . LYS A 1 292 ? -3.575 -3.912 15.461 1.00 95.94 292 LYS A O 1
ATOM 2497 N N . VAL A 1 293 ? -5.199 -3.705 17.008 1.00 97.38 293 VAL A N 1
ATOM 2498 C CA . VAL A 1 293 ? -5.965 -2.678 16.297 1.00 97.38 293 VAL A CA 1
ATOM 2499 C C . VAL A 1 293 ? -5.892 -1.370 17.068 1.00 97.38 293 VAL A C 1
ATOM 2501 O O . VAL A 1 293 ? -6.048 -1.337 18.288 1.00 97.38 293 VAL A O 1
ATOM 2504 N N . LYS A 1 294 ? -5.644 -0.277 16.354 1.00 95.75 294 LYS A N 1
ATOM 2505 C CA . LYS A 1 294 ? -5.716 1.081 16.888 1.00 95.75 294 LYS A CA 1
ATOM 2506 C C . LYS A 1 294 ? -6.695 1.897 16.066 1.00 95.75 294 LYS A C 1
ATOM 2508 O O . LYS A 1 294 ? -6.821 1.691 14.867 1.00 95.75 294 LYS A O 1
ATOM 2513 N N . HIS A 1 295 ? -7.356 2.858 16.680 1.00 93.94 295 HIS A N 1
ATOM 2514 C CA . HIS A 1 295 ? -8.158 3.856 15.987 1.00 93.94 295 HIS A CA 1
ATOM 2515 C C . HIS A 1 295 ? -7.523 5.229 16.189 1.00 93.94 295 HIS A C 1
ATOM 2517 O O . HIS A 1 295 ? -7.131 5.585 17.301 1.00 93.94 295 HIS A O 1
ATOM 2523 N N . MET A 1 296 ? -7.379 5.986 15.103 1.00 91.94 296 MET A N 1
ATOM 2524 C CA . MET A 1 296 ? -6.856 7.346 15.163 1.00 91.94 296 MET A CA 1
ATOM 2525 C C . MET A 1 296 ? -7.888 8.257 15.833 1.00 91.94 296 MET A C 1
ATOM 2527 O O . MET A 1 296 ? -9.051 8.285 15.452 1.00 91.94 296 MET A O 1
ATOM 2531 N N . CYS A 1 297 ? -7.475 9.019 16.835 1.00 87.50 297 CYS A N 1
ATOM 2532 C CA . CYS A 1 297 ? -8.312 9.969 17.559 1.00 87.50 297 CYS A CA 1
ATOM 2533 C C . CYS A 1 297 ? -7.644 11.343 17.550 1.00 87.50 297 CYS A C 1
ATOM 2535 O O . CYS A 1 297 ? -6.426 11.440 17.457 1.00 87.50 297 CYS A O 1
ATOM 2537 N N . MET A 1 298 ? -8.427 12.412 17.644 1.00 84.12 298 MET A N 1
ATOM 2538 C CA . MET A 1 298 ? -7.895 13.768 17.763 1.00 84.12 298 MET A CA 1
ATOM 2539 C C . MET A 1 298 ? -7.718 14.115 19.238 1.00 84.12 298 MET A C 1
ATOM 2541 O O . MET A 1 298 ? -8.634 13.897 20.032 1.00 84.12 298 MET A O 1
ATOM 2545 N N . LYS A 1 299 ? -6.550 14.642 19.618 1.00 76.69 299 LYS A N 1
ATOM 2546 C CA . LYS A 1 299 ? -6.347 15.189 20.963 1.00 76.69 299 LYS A CA 1
ATOM 2547 C C . LYS A 1 299 ? -6.866 16.622 20.978 1.00 76.69 299 LYS A C 1
ATOM 2549 O O . LYS A 1 299 ? -6.417 17.431 20.168 1.00 76.69 299 LYS A O 1
ATOM 2554 N N . ASN A 1 300 ? -7.810 16.915 21.872 1.00 69.50 300 ASN A N 1
ATOM 2555 C CA . ASN A 1 300 ? -8.520 18.200 21.902 1.00 69.50 300 ASN A CA 1
ATOM 2556 C C . ASN A 1 300 ? -7.576 19.409 22.011 1.00 69.50 300 ASN A C 1
ATOM 2558 O O . ASN A 1 300 ? -7.881 20.454 21.446 1.00 69.50 300 ASN A O 1
ATOM 2562 N N . ASP A 1 301 ? -6.419 19.240 22.655 1.00 73.25 301 ASP A N 1
ATOM 2563 C CA . ASP A 1 301 ? -5.511 20.348 22.969 1.00 73.25 301 ASP A CA 1
ATOM 2564 C C . ASP A 1 301 ? -4.339 20.506 21.980 1.00 73.25 301 ASP A C 1
ATOM 2566 O O . ASP A 1 301 ? -3.638 21.511 22.027 1.00 73.25 301 ASP A O 1
ATOM 2570 N N . GLU A 1 302 ? -4.101 19.539 21.081 1.00 67.50 302 GLU A N 1
ATOM 2571 C CA . GLU A 1 302 ? -2.856 19.480 20.283 1.00 67.50 302 GLU A CA 1
ATOM 2572 C C . GLU A 1 302 ? -3.066 19.496 18.757 1.00 67.50 302 GLU A C 1
ATOM 2574 O O . GLU A 1 302 ? -2.088 19.434 18.021 1.00 67.50 302 GLU A O 1
ATOM 2579 N N . ILE A 1 303 ? -4.313 19.586 18.256 1.00 77.38 303 ILE A N 1
ATOM 2580 C CA . ILE A 1 303 ? -4.655 19.520 16.808 1.00 77.38 303 ILE A CA 1
ATOM 2581 C C . ILE A 1 303 ? -3.856 18.403 16.099 1.00 77.38 303 ILE A C 1
ATOM 2583 O O . ILE A 1 303 ? -3.355 18.542 14.985 1.00 77.38 303 ILE A O 1
ATOM 2587 N N . GLN A 1 304 ? -3.704 17.268 16.783 1.00 80.06 304 GLN A N 1
ATOM 2588 C CA . GLN A 1 304 ? -2.897 16.147 16.326 1.00 80.06 304 GLN A CA 1
ATOM 2589 C C . GLN A 1 304 ? -3.688 14.850 16.468 1.00 80.06 304 GLN A C 1
ATOM 2591 O O . GLN A 1 304 ? -4.402 14.627 17.453 1.00 80.06 304 GLN A O 1
ATOM 2596 N N . LEU A 1 305 ? -3.555 13.987 15.458 1.00 85.06 305 LEU A N 1
ATOM 2597 C CA . LEU A 1 305 ? -4.072 12.629 15.513 1.00 85.06 305 LEU A CA 1
ATOM 2598 C C . LEU A 1 305 ? -3.124 11.741 16.320 1.00 85.06 305 LEU A C 1
ATOM 2600 O O . LEU A 1 305 ? -1.923 11.700 16.060 1.00 85.06 305 LEU A O 1
ATOM 2604 N N . PHE A 1 306 ? -3.682 10.973 17.246 1.00 87.44 306 PHE A N 1
ATOM 2605 C CA . PHE A 1 306 ? -2.969 9.981 18.034 1.00 87.44 306 PHE A CA 1
ATOM 2606 C C . PHE A 1 306 ? -3.706 8.638 17.980 1.00 87.44 306 PHE A C 1
ATOM 2608 O O . PHE A 1 306 ? -4.936 8.604 17.919 1.00 87.44 306 PHE A O 1
ATOM 2615 N N . PRO A 1 307 ? -2.990 7.509 17.971 1.00 91.44 307 PRO A N 1
ATOM 2616 C CA . PRO A 1 307 ? -3.625 6.204 17.911 1.00 91.44 307 PRO A CA 1
ATOM 2617 C C . PRO A 1 307 ? -4.030 5.722 19.312 1.00 91.44 307 PRO A C 1
ATOM 2619 O O . PRO A 1 307 ? -3.194 5.670 20.211 1.00 91.44 307 PRO A O 1
ATOM 2622 N N . ARG A 1 308 ? -5.286 5.301 19.488 1.00 92.12 308 ARG A N 1
ATOM 2623 C CA . ARG A 1 308 ? -5.764 4.587 20.687 1.00 92.12 308 ARG A CA 1
ATOM 2624 C C . ARG A 1 308 ? -5.966 3.119 20.366 1.00 92.12 308 ARG A C 1
ATOM 2626 O O . ARG A 1 308 ? -6.639 2.800 19.389 1.00 92.12 308 ARG A O 1
ATOM 2633 N N . GLU A 1 309 ? -5.397 2.229 21.167 1.00 95.12 309 GLU A N 1
ATOM 2634 C CA . GLU A 1 309 ? -5.618 0.793 21.004 1.00 95.12 309 GLU A CA 1
ATOM 2635 C C . GLU A 1 309 ? -7.062 0.426 21.336 1.00 95.12 309 GLU A C 1
ATOM 2637 O O . GLU A 1 309 ? -7.648 0.963 22.275 1.00 95.12 309 GLU A O 1
ATOM 2642 N N . CYS A 1 310 ? -7.652 -0.467 20.546 1.00 94.19 310 CYS A N 1
ATOM 2643 C CA . CYS A 1 310 ? -9.006 -0.938 20.775 1.00 94.19 310 CYS A CA 1
ATOM 2644 C C . CYS A 1 310 ? -9.169 -2.427 20.464 1.00 94.19 310 CYS A C 1
ATOM 2646 O O . CYS A 1 310 ? -8.469 -3.008 19.636 1.00 94.19 310 CYS A O 1
ATOM 2648 N N . ARG A 1 311 ? -10.137 -3.044 21.140 1.00 95.56 311 ARG A N 1
ATOM 2649 C CA . ARG A 1 311 ? -10.651 -4.381 20.856 1.00 95.56 311 ARG A CA 1
ATOM 2650 C C . ARG A 1 311 ? -12.011 -4.283 20.196 1.00 95.56 311 ARG A C 1
ATOM 2652 O O . ARG A 1 311 ? -12.836 -3.444 20.555 1.00 95.56 311 ARG A O 1
ATOM 2659 N N . ILE A 1 312 ? -12.235 -5.181 19.245 1.00 95.88 312 ILE A N 1
ATOM 2660 C CA . ILE A 1 312 ? -13.457 -5.265 18.454 1.00 95.88 312 ILE A CA 1
ATOM 2661 C C . ILE A 1 312 ? -14.100 -6.618 18.740 1.00 95.88 312 ILE A C 1
ATOM 2663 O O . ILE A 1 312 ? -13.483 -7.662 18.540 1.00 95.88 312 ILE A O 1
ATOM 2667 N N . TRP A 1 313 ? -15.354 -6.613 19.178 1.00 95.44 313 TRP A N 1
ATOM 2668 C CA . TRP A 1 313 ? -16.151 -7.824 19.343 1.00 95.44 313 TRP A CA 1
ATOM 2669 C C . TRP A 1 313 ? -17.359 -7.784 18.431 1.00 95.44 313 TRP A C 1
ATOM 2671 O O . TRP A 1 313 ? -18.187 -6.879 18.543 1.00 95.44 313 TRP A O 1
ATOM 2681 N N . LYS A 1 314 ? -17.500 -8.797 17.578 1.00 95.25 314 LYS A N 1
ATOM 2682 C CA . LYS A 1 314 ? -18.733 -9.012 16.828 1.00 95.25 314 LYS A CA 1
ATOM 2683 C C . LYS A 1 314 ? -19.810 -9.513 17.800 1.00 95.25 314 LYS A C 1
ATOM 2685 O O . LYS A 1 314 ? -19.607 -10.511 18.486 1.00 95.25 314 LYS A O 1
ATOM 2690 N N . ARG A 1 315 ? -20.916 -8.775 17.929 1.00 92.19 315 ARG A N 1
ATOM 2691 C CA . ARG A 1 315 ? -22.082 -9.170 18.743 1.00 92.19 315 ARG A CA 1
ATOM 2692 C C . ARG A 1 315 ? -23.057 -10.000 17.917 1.00 92.19 315 ARG A C 1
ATOM 2694 O O . ARG A 1 315 ? -23.571 -10.995 18.411 1.00 92.19 315 ARG A O 1
ATOM 2701 N N . ASP A 1 316 ? -23.260 -9.579 16.678 1.00 92.00 316 ASP A N 1
ATOM 2702 C CA . ASP A 1 316 ? -24.026 -10.249 15.629 1.00 92.00 316 ASP A CA 1
ATOM 2703 C C . ASP A 1 316 ? -23.575 -9.697 14.269 1.00 92.00 316 ASP A C 1
ATOM 2705 O O . ASP A 1 316 ? -22.543 -9.028 14.181 1.00 92.00 316 ASP A O 1
ATOM 2709 N N . ASP A 1 317 ? -24.314 -9.998 13.204 1.00 89.25 317 ASP A N 1
ATOM 2710 C CA . ASP A 1 317 ? -23.951 -9.614 11.841 1.00 89.25 317 ASP A CA 1
ATOM 2711 C C . ASP A 1 317 ? -23.916 -8.113 11.589 1.00 89.25 317 ASP A C 1
ATOM 2713 O O . ASP A 1 317 ? -23.200 -7.695 10.686 1.00 89.25 317 ASP A O 1
ATOM 2717 N N . GLU A 1 318 ? -24.591 -7.300 12.400 1.00 90.25 318 GLU A N 1
ATOM 2718 C CA . GLU A 1 318 ? -24.657 -5.855 12.191 1.00 90.25 318 GLU A CA 1
ATOM 2719 C C . GLU A 1 318 ? -24.051 -5.044 13.336 1.00 90.25 318 GLU A C 1
ATOM 2721 O O . GLU A 1 318 ? -23.828 -3.845 13.183 1.00 90.25 318 GLU A O 1
ATOM 2726 N N . ARG A 1 319 ? -23.771 -5.649 14.493 1.00 92.06 319 ARG A N 1
ATOM 2727 C CA . ARG A 1 319 ? -23.351 -4.918 15.694 1.00 92.06 319 ARG A CA 1
ATOM 2728 C C . ARG A 1 319 ? -21.976 -5.345 16.184 1.00 92.06 319 ARG A C 1
ATOM 2730 O O . ARG A 1 319 ? -21.710 -6.519 16.439 1.00 92.06 319 ARG A O 1
ATOM 2737 N N . PHE A 1 320 ? -21.128 -4.351 16.435 1.00 94.06 320 PHE A N 1
ATOM 2738 C CA . PHE A 1 320 ? -19.778 -4.519 16.966 1.00 94.06 320 PHE A CA 1
ATOM 2739 C C . PHE A 1 320 ? -19.619 -3.728 18.263 1.00 94.06 320 PHE A C 1
ATOM 2741 O O . PHE A 1 320 ? -19.939 -2.545 18.309 1.00 94.06 320 PHE A O 1
ATOM 2748 N N . LYS A 1 321 ? -19.102 -4.346 19.327 1.00 93.56 321 LYS A N 1
ATOM 2749 C CA . LYS A 1 321 ? -18.637 -3.615 20.513 1.00 93.56 321 LYS A CA 1
ATOM 2750 C C . LYS A 1 321 ? -17.178 -3.222 20.289 1.00 93.56 321 LYS A C 1
ATOM 2752 O O . LYS A 1 321 ? -16.349 -4.095 20.051 1.00 93.56 321 LYS A O 1
ATOM 2757 N N . ILE A 1 322 ? -16.884 -1.933 20.405 1.00 93.69 322 ILE A N 1
ATOM 2758 C CA . ILE A 1 322 ? -15.538 -1.364 20.351 1.00 93.69 322 ILE A CA 1
ATOM 2759 C C . ILE A 1 322 ? -15.169 -0.925 21.765 1.00 93.69 322 ILE A C 1
ATOM 2761 O O . ILE A 1 322 ? -15.929 -0.193 22.395 1.00 93.69 322 ILE A O 1
ATOM 2765 N N . GLU A 1 323 ? -14.026 -1.370 22.270 1.00 93.06 323 GLU A N 1
ATOM 2766 C CA . GLU A 1 323 ? -13.517 -0.994 23.591 1.00 93.06 323 GLU A CA 1
ATOM 2767 C C . GLU A 1 323 ? -12.062 -0.561 23.484 1.00 93.06 323 GLU A C 1
ATOM 2769 O O . GLU A 1 323 ? -11.229 -1.303 22.974 1.00 93.06 323 GLU A O 1
ATOM 2774 N N . TYR A 1 324 ? -11.764 0.649 23.938 1.00 92.31 324 TYR A N 1
ATOM 2775 C CA . TYR A 1 324 ? -10.418 1.186 24.007 1.00 92.31 324 TYR A CA 1
ATOM 2776 C C . TYR A 1 324 ? -9.688 0.617 25.218 1.00 92.31 324 TYR A C 1
ATOM 2778 O O . TYR A 1 324 ? -10.226 0.605 26.325 1.00 92.31 324 TYR A O 1
ATOM 2786 N N . LEU A 1 325 ? -8.461 0.160 24.985 1.00 89.25 325 LEU A N 1
ATOM 2787 C CA . LEU A 1 325 ? -7.538 -0.253 26.034 1.00 89.25 325 LEU A CA 1
ATOM 2788 C C . LEU A 1 325 ? -6.751 1.000 26.434 1.00 89.25 325 LEU A C 1
ATOM 2790 O O . LEU A 1 325 ? -6.229 1.676 25.546 1.00 89.25 325 LEU A O 1
ATOM 2794 N N . GLU A 1 326 ? -6.782 1.357 27.720 1.00 72.31 326 GLU A N 1
ATOM 2795 C CA . GLU A 1 326 ? -6.166 2.589 28.250 1.00 72.31 326 GLU A CA 1
ATOM 2796 C C . GLU A 1 326 ? -4.682 2.739 27.899 1.00 72.31 326 GLU A C 1
ATOM 2798 O O . GLU A 1 326 ? -3.942 1.727 27.968 1.00 72.31 326 GLU A O 1
#

Organism: NCBI:txid1628158

InterPro domains:
  IPR021352 Protein of unknown function DUF2971 [PF11185] (139-216)